Protein AF-0000000067513436 (afdb_homodimer)

Structure (mmCIF, N/CA/C/O backbone):
data_AF-0000000067513436-model_v1
#
loop_
_entity.id
_entity.type
_entity.pdbx_description
1 polymer 'HTH marR-type domain-containing protein'
#
loop_
_atom_site.group_PDB
_atom_site.id
_atom_site.type_symbol
_atom_site.label_atom_id
_atom_site.label_alt_id
_atom_site.label_comp_id
_atom_site.label_asym_id
_atom_site.label_entity_id
_atom_site.label_seq_id
_atom_site.pdbx_PDB_ins_code
_atom_site.Cartn_x
_atom_site.Cartn_y
_atom_site.Cartn_z
_atom_site.occupancy
_atom_site.B_iso_or_equiv
_atom_site.auth_seq_id
_atom_site.auth_comp_id
_atom_site.auth_asym_id
_atom_site.auth_atom_id
_atom_site.pdbx_PDB_model_num
ATOM 1 N N . MET A 1 1 ? -12.992 19.859 19.016 1 85.31 1 MET A N 1
ATOM 2 C CA . MET A 1 1 ? -12.758 19.938 17.578 1 85.31 1 MET A CA 1
ATOM 3 C C . MET A 1 1 ? -14.07 20.141 16.828 1 85.31 1 MET A C 1
ATOM 5 O O . MET A 1 1 ? -15.102 19.594 17.203 1 85.31 1 MET A O 1
ATOM 9 N N . ASP A 1 2 ? -13.992 21.062 15.797 1 90.62 2 ASP A N 1
ATOM 10 C CA . ASP A 1 2 ? -15.125 21.297 14.906 1 90.62 2 ASP A CA 1
ATOM 11 C C . ASP A 1 2 ? -15.664 19.969 14.359 1 90.62 2 ASP A C 1
ATOM 13 O O . ASP A 1 2 ? -14.891 19.094 13.969 1 90.62 2 ASP A O 1
ATOM 17 N N . PRO A 1 3 ? -17.031 19.797 14.508 1 95.12 3 PRO A N 1
ATOM 18 C CA . PRO A 1 3 ? -17.625 18.531 14.078 1 95.12 3 PRO A CA 1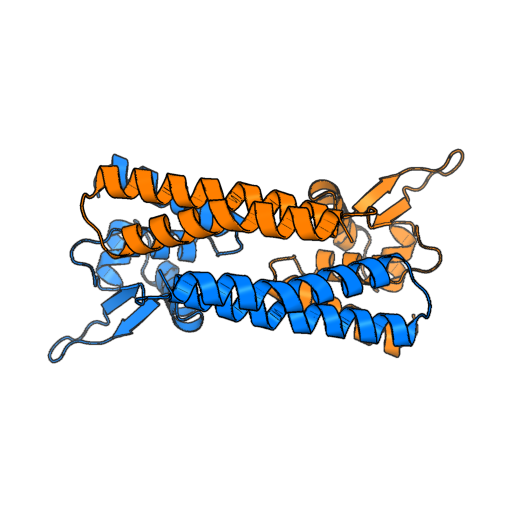
ATOM 19 C C . PRO A 1 3 ? -17.328 18.203 12.617 1 95.12 3 PRO A C 1
ATOM 21 O O . PRO A 1 3 ? -17.188 17.031 12.258 1 95.12 3 PRO A O 1
ATOM 24 N N . HIS A 1 4 ? -17.281 19.172 11.781 1 96.5 4 HIS A N 1
ATOM 25 C CA . HIS A 1 4 ? -16.953 18.938 10.383 1 96.5 4 HIS A CA 1
ATOM 26 C C . HIS A 1 4 ? -15.508 18.469 10.227 1 96.5 4 HIS A C 1
ATOM 28 O O . HIS A 1 4 ? -15.219 17.578 9.414 1 96.5 4 HIS A O 1
ATOM 34 N N . LEU A 1 5 ? -14.672 19.016 11.023 1 96.25 5 LEU A N 1
ATOM 35 C CA . LEU A 1 5 ? -13.266 18.625 11.008 1 96.25 5 LEU A CA 1
ATOM 36 C C . LEU A 1 5 ? -13.094 17.219 11.586 1 96.25 5 LEU A C 1
ATOM 38 O O . LEU A 1 5 ? -12.305 16.422 11.07 1 96.25 5 LEU A O 1
ATOM 42 N N . ALA A 1 6 ? -13.844 16.984 12.609 1 97.19 6 ALA A N 1
ATOM 43 C CA . ALA A 1 6 ? -13.805 15.664 13.211 1 97.19 6 ALA A CA 1
ATOM 44 C C . ALA A 1 6 ? -14.242 14.594 12.219 1 97.19 6 ALA A C 1
ATOM 46 O O . ALA A 1 6 ? -13.641 13.516 12.148 1 97.19 6 ALA A O 1
ATOM 47 N N . ARG A 1 7 ? -15.258 14.891 11.461 1 97.56 7 ARG A N 1
ATOM 48 C CA . ARG A 1 7 ? -15.727 13.969 10.43 1 97.56 7 ARG A CA 1
ATOM 49 C C . ARG A 1 7 ? -14.656 13.758 9.359 1 97.56 7 ARG A C 1
ATOM 51 O O . ARG A 1 7 ? -14.453 12.641 8.891 1 97.56 7 ARG A O 1
ATOM 58 N N . TRP A 1 8 ? -14.016 14.844 9 1 98.12 8 TRP A N 1
ATOM 59 C CA . TRP A 1 8 ? -12.953 14.75 8.008 1 98.12 8 TRP A CA 1
ATOM 60 C C . TRP A 1 8 ? -11.812 13.867 8.516 1 98.12 8 TRP A C 1
ATOM 62 O O . TRP A 1 8 ? -11.289 13.031 7.777 1 98.12 8 TRP A O 1
ATOM 72 N N . VAL A 1 9 ? -11.461 14.016 9.758 1 98.31 9 VAL A N 1
ATOM 73 C CA . VAL A 1 9 ? -10.391 13.242 10.367 1 98.31 9 VAL A CA 1
ATOM 74 C C . VAL A 1 9 ? -10.727 11.75 10.297 1 98.31 9 VAL A C 1
ATOM 76 O O . VAL A 1 9 ? -9.883 10.93 9.938 1 98.31 9 VAL A O 1
ATOM 79 N N . GLU A 1 10 ? -11.961 11.43 10.586 1 98.06 10 GLU A N 1
ATOM 80 C CA . GLU A 1 10 ? -12.391 10.031 10.547 1 98.06 10 GLU A CA 1
ATOM 81 C C . GLU A 1 10 ? -12.383 9.492 9.125 1 98.06 10 GLU A C 1
ATOM 83 O O . GLU A 1 10 ? -12.008 8.344 8.891 1 98.06 10 GLU A O 1
ATOM 88 N N . GLU A 1 11 ? -12.781 10.297 8.188 1 97.31 11 GLU A N 1
ATOM 89 C CA . GLU A 1 11 ? -12.758 9.891 6.789 1 97.31 11 GLU A CA 1
ATOM 90 C C . GLU A 1 11 ? -11.328 9.672 6.305 1 97.31 11 GLU A C 1
ATOM 92 O O . GLU A 1 11 ? -11.047 8.688 5.613 1 97.31 11 GLU A O 1
ATOM 97 N N . ALA A 1 12 ? -10.477 10.609 6.676 1 97.81 12 ALA A N 1
ATOM 98 C CA . ALA A 1 12 ? -9.07 10.484 6.316 1 97.81 12 ALA A CA 1
ATOM 99 C C . ALA A 1 12 ? -8.461 9.219 6.918 1 97.81 12 ALA A C 1
ATOM 101 O O . ALA A 1 12 ? -7.754 8.477 6.234 1 97.81 12 ALA A O 1
ATOM 102 N N . ALA A 1 13 ? -8.781 9.008 8.164 1 97.62 13 ALA A N 1
ATOM 103 C CA . ALA A 1 13 ? -8.273 7.82 8.844 1 97.62 13 ALA A CA 1
ATOM 104 C C . ALA A 1 13 ? -8.711 6.547 8.125 1 97.62 13 ALA A C 1
ATOM 106 O O . ALA A 1 13 ? -7.926 5.605 7.992 1 97.62 13 ALA A O 1
ATOM 107 N N . ARG A 1 14 ? -9.938 6.543 7.633 1 95.69 14 ARG A N 1
ATOM 108 C CA . ARG A 1 14 ? -10.445 5.383 6.906 1 95.69 14 ARG A CA 1
ATOM 109 C C . ARG A 1 14 ? -9.688 5.176 5.598 1 95.69 14 ARG A C 1
ATOM 111 O O . ARG A 1 14 ? -9.398 4.043 5.215 1 95.69 14 ARG A O 1
ATOM 118 N N . LEU A 1 15 ? -9.398 6.211 4.973 1 92.88 15 LEU A N 1
ATOM 119 C CA . LEU A 1 15 ? -8.648 6.105 3.725 1 92.88 15 LEU A CA 1
ATOM 120 C C . LEU A 1 15 ? -7.23 5.613 3.977 1 92.88 15 LEU A C 1
ATOM 122 O O . LEU A 1 15 ? -6.715 4.781 3.227 1 92.88 15 LEU A O 1
ATOM 126 N N . PHE A 1 16 ? -6.641 6.129 5.043 1 91.62 16 PHE A N 1
ATOM 127 C CA . PHE A 1 16 ? -5.316 5.652 5.41 1 91.62 16 PHE A CA 1
ATOM 128 C C . PHE A 1 16 ? -5.344 4.164 5.734 1 91.62 16 PHE A C 1
ATOM 130 O O . PHE A 1 16 ? -4.43 3.426 5.367 1 91.62 16 PHE A O 1
ATOM 137 N N . GLU A 1 17 ? -6.422 3.77 6.363 1 90.25 17 GLU A N 1
ATOM 138 C CA . GLU A 1 17 ? -6.582 2.355 6.691 1 90.25 17 GLU A CA 1
ATOM 139 C C . GLU A 1 17 ? -6.668 1.503 5.43 1 90.25 17 GLU A C 1
ATOM 141 O O . GLU A 1 17 ? -6.105 0.408 5.375 1 90.25 17 GLU A O 1
ATOM 146 N N . ALA A 1 18 ? -7.363 2.059 4.441 1 82.75 18 ALA A N 1
ATOM 147 C CA . ALA A 1 18 ? -7.465 1.352 3.17 1 82.75 18 ALA A CA 1
ATOM 148 C C . ALA A 1 18 ? -6.094 1.177 2.527 1 82.75 18 ALA A C 1
ATOM 150 O O . ALA A 1 18 ? -5.867 0.222 1.78 1 82.75 18 ALA A O 1
ATOM 151 N N . GLY A 1 19 ? -5.129 2.014 2.895 1 80 19 GLY A N 1
ATOM 152 C CA . GLY A 1 19 ? -3.766 1.924 2.402 1 80 19 GLY A CA 1
ATOM 153 C C . GLY A 1 19 ? -2.855 1.113 3.309 1 80 19 GLY A C 1
ATOM 154 O O . GLY A 1 19 ? -1.648 1.035 3.074 1 80 19 GLY A O 1
ATOM 155 N N . GLY A 1 20 ? -3.422 0.572 4.457 1 81.38 20 GLY A N 1
ATOM 156 C CA . GLY A 1 20 ? -2.648 -0.317 5.309 1 81.38 20 GLY A CA 1
ATOM 157 C C . GLY A 1 20 ? -2.197 0.337 6.602 1 81.38 20 GLY A C 1
ATOM 158 O O . GLY A 1 20 ? -1.45 -0.261 7.379 1 81.38 20 GLY A O 1
ATOM 159 N N . VAL A 1 21 ? -2.576 1.517 6.828 1 88.56 21 VAL A N 1
ATOM 160 C CA . VAL A 1 21 ? -2.211 2.205 8.062 1 88.56 21 VAL A CA 1
ATOM 161 C C . VAL A 1 21 ? -3.143 1.769 9.195 1 88.56 21 VAL A C 1
ATOM 163 O O . VAL A 1 21 ? -4.363 1.755 9.023 1 88.56 21 VAL A O 1
ATOM 166 N N . PRO A 1 22 ? -2.566 1.461 10.352 1 93.44 22 PRO A N 1
ATOM 167 C CA . PRO A 1 22 ? -3.43 1.113 11.484 1 93.44 22 PRO A CA 1
ATOM 168 C C . PRO A 1 22 ? -4.391 2.238 11.859 1 93.44 22 PRO A C 1
ATOM 170 O O . PRO A 1 22 ? -4.043 3.416 11.742 1 93.44 22 PRO A O 1
ATOM 173 N N . ARG A 1 23 ? -5.441 1.864 12.398 1 95.5 23 ARG A N 1
ATOM 174 C CA . ARG A 1 23 ? -6.547 2.791 12.609 1 95.5 23 ARG A CA 1
ATOM 175 C C . ARG A 1 23 ? -6.105 3.982 13.453 1 95.5 23 ARG A C 1
ATOM 177 O O . ARG A 1 23 ? -6.305 5.137 13.062 1 95.5 23 ARG A O 1
ATOM 184 N N . MET A 1 24 ? -5.602 3.762 14.617 1 98.19 24 MET A N 1
ATOM 185 C CA . MET A 1 24 ? -5.23 4.848 15.516 1 98.19 24 MET A CA 1
ATOM 186 C C . MET A 1 24 ? -4.145 5.719 14.898 1 98.19 24 MET A C 1
ATOM 188 O O . MET A 1 24 ? -4.148 6.941 15.07 1 98.19 24 MET A O 1
ATOM 192 N N . ALA A 1 25 ? -3.236 5.078 14.195 1 97.75 25 ALA A N 1
ATOM 193 C CA . ALA A 1 25 ? -2.197 5.844 13.516 1 97.75 25 ALA A CA 1
ATOM 194 C C . ALA A 1 25 ? -2.795 6.727 12.422 1 97.75 25 ALA A C 1
ATOM 196 O O . ALA A 1 25 ? -2.365 7.867 12.227 1 97.75 25 ALA A O 1
ATOM 197 N N . GLY A 1 26 ? -3.787 6.176 11.719 1 97.62 26 GLY A N 1
ATOM 198 C CA . GLY A 1 26 ? -4.492 6.957 10.719 1 97.62 26 GLY A CA 1
ATOM 199 C C . GLY A 1 26 ? -5.207 8.164 11.297 1 97.62 26 GLY A C 1
ATOM 200 O O . GLY A 1 26 ? -5.145 9.258 10.742 1 97.62 26 GLY A O 1
ATOM 201 N N . ARG A 1 27 ? -5.812 7.969 12.422 1 98.44 27 ARG A N 1
ATOM 202 C CA . ARG A 1 27 ? -6.484 9.07 13.102 1 98.44 27 ARG A CA 1
ATOM 203 C C . ARG A 1 27 ? -5.484 10.133 13.539 1 98.44 27 ARG A C 1
ATOM 205 O O . ARG A 1 27 ? -5.715 11.328 13.344 1 98.44 27 ARG A O 1
ATOM 212 N N . ALA A 1 28 ? -4.418 9.656 14.086 1 98.62 28 ALA A N 1
ATOM 213 C CA . ALA A 1 28 ? -3.387 10.586 14.539 1 98.62 28 ALA A CA 1
ATOM 214 C C . ALA A 1 28 ? -2.814 11.383 13.367 1 98.62 28 ALA A C 1
ATOM 216 O O . ALA A 1 28 ? -2.668 12.602 13.453 1 98.62 28 ALA A O 1
ATOM 217 N N . LEU A 1 29 ? -2.52 10.672 12.312 1 97.62 29 LEU A N 1
ATOM 218 C CA . LEU A 1 29 ? -1.96 11.312 11.125 1 97.62 29 LEU A CA 1
ATOM 219 C C . LEU A 1 29 ? -2.936 12.336 10.547 1 97.62 29 LEU A C 1
ATOM 221 O O . LEU A 1 29 ? -2.543 13.453 10.219 1 97.62 29 LEU A O 1
ATOM 225 N N . ALA A 1 30 ? -4.164 11.938 10.445 1 98.12 30 ALA A N 1
ATOM 226 C CA . ALA A 1 30 ? -5.203 12.836 9.938 1 98.12 30 ALA A CA 1
ATOM 227 C C . ALA A 1 30 ? -5.301 14.102 10.781 1 98.12 30 ALA A C 1
ATOM 229 O O . ALA A 1 30 ? -5.344 15.211 10.242 1 98.12 30 ALA A O 1
ATOM 230 N N . PHE A 1 31 ? -5.273 13.906 12.047 1 98.44 31 PHE A N 1
ATOM 231 C CA . PHE A 1 31 ? -5.359 15.062 12.93 1 98.44 31 PHE A CA 1
ATOM 232 C C . PHE A 1 31 ? -4.141 15.961 12.766 1 98.44 31 PHE A C 1
ATOM 234 O O . PHE A 1 31 ? -4.27 17.188 12.664 1 98.44 31 PHE A O 1
ATOM 241 N N . LEU A 1 32 ? -2.986 15.391 12.703 1 98.06 32 LEU A N 1
ATOM 242 C CA . LEU A 1 32 ? -1.758 16.172 12.594 1 98.06 32 LEU A CA 1
ATOM 243 C C . LEU A 1 32 ? -1.735 16.969 11.289 1 98.06 32 LEU A C 1
ATOM 245 O O . LEU A 1 32 ? -1.163 18.047 11.234 1 98.06 32 LEU A O 1
ATOM 249 N N . LEU A 1 33 ? -2.395 16.469 10.289 1 97.44 33 LEU A N 1
ATOM 250 C CA . LEU A 1 33 ? -2.443 17.156 8.992 1 97.44 33 LEU A CA 1
ATOM 251 C C . LEU A 1 33 ? -3.205 18.469 9.102 1 97.44 33 LEU A C 1
ATOM 253 O O . LEU A 1 33 ? -2.93 19.422 8.359 1 97.44 33 LEU A O 1
ATOM 257 N N . VAL A 1 34 ? -4.078 18.531 10.094 1 97.12 34 VAL A N 1
ATOM 258 C CA . VAL A 1 34 ? -4.941 19.703 10.125 1 97.12 34 VAL A CA 1
ATOM 259 C C . VAL A 1 34 ? -4.758 20.438 11.445 1 97.12 34 VAL A C 1
ATOM 261 O O . VAL A 1 34 ? -5.473 21.406 11.727 1 97.12 34 VAL A O 1
ATOM 264 N N . ALA A 1 35 ? -3.875 19.969 12.227 1 96 35 ALA A N 1
ATOM 265 C CA . ALA A 1 35 ? -3.689 20.547 13.562 1 96 35 ALA A CA 1
ATOM 266 C C . ALA A 1 35 ? -3.275 22 13.484 1 96 35 ALA A C 1
ATOM 268 O O . ALA A 1 35 ? -2.438 22.375 12.656 1 96 35 ALA A O 1
ATOM 269 N N . ASP A 1 36 ? -3.896 22.781 14.266 1 92.81 36 ASP A N 1
ATOM 270 C CA . ASP A 1 36 ? -3.545 24.188 14.469 1 92.81 36 ASP A CA 1
ATOM 271 C C . ASP A 1 36 ? -3.572 24.547 15.953 1 92.81 36 ASP A C 1
ATOM 273 O O . ASP A 1 36 ? -4.641 24.594 16.562 1 92.81 36 ASP A O 1
ATOM 277 N N . PRO A 1 37 ? -2.496 24.812 16.625 1 92.12 37 PRO A N 1
ATOM 278 C CA . PRO A 1 37 ? -1.151 24.938 16.062 1 92.12 37 PRO A CA 1
ATOM 279 C C . PRO A 1 37 ? -0.634 23.641 15.477 1 92.12 37 PRO A C 1
ATOM 281 O O . PRO A 1 37 ? -1.108 22.562 15.844 1 92.12 37 PRO A O 1
ATOM 284 N N . PRO A 1 38 ? 0.417 23.672 14.547 1 94.5 38 PRO A N 1
ATOM 285 C CA . PRO A 1 38 ? 0.78 22.531 13.703 1 94.5 38 PRO A CA 1
ATOM 286 C C . PRO A 1 38 ? 1.649 21.5 14.43 1 94.5 38 PRO A C 1
ATOM 288 O O . PRO A 1 38 ? 1.983 20.453 13.859 1 94.5 38 PRO A O 1
ATOM 291 N N . GLU A 1 39 ? 2.016 21.766 15.641 1 97.06 39 GLU A N 1
ATOM 292 C CA . GLU A 1 39 ? 2.904 20.859 16.375 1 97.06 39 GLU A CA 1
ATOM 293 C C . GLU A 1 39 ? 2.346 20.531 17.75 1 97.06 39 GLU A C 1
ATOM 295 O O . GLU A 1 39 ? 2.926 20.906 18.766 1 97.06 39 GLU A O 1
ATOM 300 N N . PRO A 1 40 ? 1.284 19.781 17.828 1 97.56 40 PRO A N 1
ATOM 301 C CA . PRO A 1 40 ? 0.677 19.453 19.125 1 97.56 40 PRO A CA 1
ATOM 302 C C . PRO A 1 40 ? 1.496 18.438 19.922 1 97.56 40 PRO A C 1
ATOM 304 O O . PRO A 1 40 ? 2.312 17.719 19.344 1 97.56 40 PRO A O 1
ATOM 307 N N . THR A 1 41 ? 1.254 18.531 21.219 1 97.44 41 THR A N 1
ATOM 308 C CA . THR A 1 41 ? 1.796 17.5 22.094 1 97.44 41 THR A CA 1
ATOM 309 C C . THR A 1 41 ? 0.947 16.234 22.016 1 97.44 41 THR A C 1
ATOM 311 O O . THR A 1 41 ? -0.163 16.25 21.484 1 97.44 41 THR A O 1
ATOM 314 N N . ALA A 1 42 ? 1.534 15.109 22.562 1 97.31 42 ALA A N 1
ATOM 315 C CA . ALA A 1 42 ? 0.77 13.867 22.625 1 97.31 42 ALA A CA 1
ATOM 316 C C . ALA A 1 42 ? -0.527 14.062 23.406 1 97.31 42 ALA A C 1
ATOM 318 O O . ALA A 1 42 ? -1.575 13.539 23.031 1 97.31 42 ALA A O 1
ATOM 319 N N . LYS A 1 43 ? -0.469 14.859 24.438 1 96.88 43 LYS A N 1
ATOM 320 C CA . LYS A 1 43 ? -1.646 15.141 25.25 1 96.88 43 LYS A CA 1
ATOM 321 C C . LYS A 1 43 ? -2.719 15.867 24.453 1 96.88 43 LYS A C 1
ATOM 323 O O . LYS A 1 43 ? -3.898 15.516 24.516 1 96.88 43 LYS A O 1
ATOM 328 N N . GLU A 1 44 ? -2.305 16.797 23.719 1 97.12 44 GLU A N 1
ATOM 329 C CA . GLU A 1 44 ? -3.227 17.578 22.906 1 97.12 44 GLU A CA 1
ATOM 330 C C . GLU A 1 44 ? -3.855 16.719 21.812 1 97.12 44 GLU A C 1
ATOM 332 O O . GLU A 1 44 ? -5.047 16.844 21.531 1 97.12 44 GLU A O 1
ATOM 337 N N . VAL A 1 45 ? -3.08 15.852 21.203 1 98.12 45 VAL A N 1
ATOM 338 C CA . VAL A 1 45 ? -3.586 14.938 20.188 1 98.12 45 VAL A CA 1
ATOM 339 C C . VAL A 1 45 ? -4.605 13.984 20.797 1 98.12 45 VAL A C 1
ATOM 341 O O . VAL A 1 45 ? -5.703 13.805 20.266 1 98.12 45 VAL A O 1
ATOM 344 N N . ALA A 1 46 ? -4.262 13.414 21.938 1 98.12 46 ALA A N 1
ATOM 345 C CA . ALA A 1 46 ? -5.137 12.461 22.625 1 98.12 46 ALA A CA 1
ATOM 346 C C . ALA A 1 46 ? -6.469 13.109 22.984 1 98.12 46 ALA A C 1
ATOM 348 O O . ALA A 1 46 ? -7.531 12.516 22.781 1 98.12 46 ALA A O 1
ATOM 349 N N . GLN A 1 47 ? -6.402 14.305 23.453 1 97.19 47 GLN A N 1
ATOM 350 C CA . GLN A 1 47 ? -7.605 15.047 23.828 1 97.19 47 GLN A CA 1
ATOM 351 C C . GLN A 1 47 ? -8.484 15.312 22.625 1 97.19 47 GLN A C 1
ATOM 353 O O . GLN A 1 47 ? -9.703 15.109 22.672 1 97.19 47 GLN A O 1
ATOM 358 N N . ALA A 1 48 ? -7.848 15.727 21.578 1 97.06 48 ALA A N 1
ATOM 359 C CA . ALA A 1 48 ? -8.602 16.047 20.359 1 97.06 48 ALA A CA 1
ATOM 360 C C . ALA A 1 48 ? -9.289 14.805 19.812 1 97.06 48 ALA A C 1
ATOM 362 O O . ALA A 1 48 ? -10.414 14.883 19.312 1 97.06 48 ALA A O 1
ATOM 363 N N . LEU A 1 49 ? -8.617 13.672 19.922 1 97.75 49 LEU A N 1
ATOM 364 C CA . LEU A 1 49 ? -9.125 12.438 19.328 1 97.75 49 LEU A CA 1
ATOM 365 C C . LEU A 1 49 ? -9.992 11.672 20.328 1 97.75 49 LEU A C 1
ATOM 367 O O . LEU A 1 49 ? -10.641 10.695 19.969 1 97.75 49 LEU A O 1
ATOM 371 N N . GLY A 1 50 ? -10 12.055 21.547 1 97.5 50 GLY A N 1
ATOM 372 C CA . GLY A 1 50 ? -10.797 11.406 22.562 1 97.5 50 GLY A CA 1
ATOM 373 C C . GLY A 1 50 ? -10.297 10.023 22.922 1 97.5 50 GLY A C 1
ATOM 374 O O . GLY A 1 50 ? -11.078 9.078 23.047 1 97.5 50 GLY A O 1
ATOM 375 N N . VAL A 1 51 ? -8.984 9.922 23.031 1 98.06 51 VAL A N 1
ATOM 376 C CA . VAL A 1 51 ? -8.383 8.633 23.359 1 98.06 51 VAL A CA 1
ATOM 377 C C . VAL A 1 51 ? -7.375 8.805 24.484 1 98.06 51 VAL A C 1
ATOM 379 O O . VAL A 1 51 ? -7.031 9.938 24.859 1 98.06 51 VAL A O 1
ATOM 382 N N . SER A 1 52 ? -6.93 7.715 25.062 1 97.62 52 SER A N 1
ATOM 383 C CA . SER A 1 52 ? -5.91 7.75 26.094 1 97.62 52 SER A CA 1
ATOM 384 C C . SER A 1 52 ? -4.516 7.898 25.5 1 97.62 52 SER A C 1
ATOM 386 O O . SER A 1 52 ? -4.301 7.602 24.328 1 97.62 52 SER A O 1
ATOM 388 N N . LYS A 1 53 ? -3.59 8.391 26.281 1 95.5 53 LYS A N 1
ATOM 389 C CA . LYS A 1 53 ? -2.188 8.438 25.891 1 95.5 53 LYS A CA 1
ATOM 390 C C . LYS A 1 53 ? -1.66 7.043 25.578 1 95.5 53 LYS A C 1
ATOM 392 O O . LYS A 1 53 ? -0.844 6.871 24.672 1 95.5 53 LYS A O 1
ATOM 397 N N . GLY A 1 54 ? -2.074 6.121 26.344 1 96.69 54 GLY A N 1
ATOM 398 C CA . GLY A 1 54 ? -1.669 4.738 26.141 1 96.69 54 GLY A CA 1
ATOM 399 C C . GLY A 1 54 ? -2.057 4.203 24.781 1 96.69 54 GLY A C 1
ATOM 400 O O . GLY A 1 54 ? -1.294 3.455 24.156 1 96.69 54 GLY A O 1
ATOM 401 N N . ALA A 1 55 ? -3.217 4.551 24.359 1 96.94 55 ALA A N 1
ATOM 402 C CA . ALA A 1 55 ? -3.699 4.129 23.047 1 96.94 55 ALA A CA 1
ATOM 403 C C . ALA A 1 55 ? -2.984 4.887 21.938 1 96.94 55 ALA A C 1
ATOM 405 O O . ALA A 1 55 ? -2.738 4.328 20.859 1 96.94 55 ALA A O 1
ATOM 406 N N . LEU A 1 56 ? -2.627 6.129 22.188 1 98.25 56 LEU A N 1
ATOM 407 C CA . LEU A 1 56 ? -2.092 7.027 21.172 1 98.25 56 LEU A CA 1
ATOM 408 C C . LEU A 1 56 ? -0.594 6.809 20.984 1 98.25 56 LEU A C 1
ATOM 410 O O . LEU A 1 56 ? -0.074 6.953 19.875 1 98.25 56 LEU A O 1
ATOM 414 N N . SER A 1 57 ? 0.103 6.512 22 1 97.94 57 SER A N 1
ATOM 415 C CA . SER A 1 57 ? 1.562 6.516 22 1 97.94 57 SER A CA 1
ATOM 416 C C . SER A 1 57 ? 2.119 5.527 20.984 1 97.94 57 SER A C 1
ATOM 418 O O . SER A 1 57 ? 3.002 5.871 20.203 1 97.94 57 SER A O 1
ATOM 420 N N . PRO A 1 58 ? 1.627 4.27 20.984 1 97.75 58 PRO A N 1
ATOM 421 C CA . PRO A 1 58 ? 2.135 3.354 19.953 1 97.75 58 PRO A CA 1
ATOM 422 C C . PRO A 1 58 ? 1.878 3.854 18.531 1 97.75 58 PRO A C 1
ATOM 424 O O . PRO A 1 58 ? 2.705 3.645 17.641 1 97.75 58 PRO A O 1
ATOM 427 N N . ALA A 1 59 ? 0.749 4.512 18.328 1 97.94 59 ALA A N 1
ATOM 428 C CA . ALA A 1 59 ? 0.4 5.062 17.016 1 97.94 59 ALA A CA 1
ATOM 429 C C . ALA A 1 59 ? 1.381 6.16 16.609 1 97.94 59 ALA A C 1
ATOM 431 O O . ALA A 1 59 ? 1.857 6.18 15.469 1 97.94 59 ALA A O 1
ATOM 432 N N . LEU A 1 60 ? 1.686 7.031 17.484 1 98.31 60 LEU A N 1
ATOM 433 C CA . LEU A 1 60 ? 2.662 8.078 17.203 1 98.31 60 LEU A CA 1
ATOM 434 C C . LEU A 1 60 ? 4.043 7.484 16.953 1 98.31 60 LEU A C 1
ATOM 436 O O . LEU A 1 60 ? 4.746 7.906 16.031 1 98.31 60 LEU A O 1
ATOM 440 N N . GLY A 1 61 ? 4.387 6.566 17.766 1 97.88 61 GLY A N 1
ATOM 441 C CA . GLY A 1 61 ? 5.641 5.867 17.547 1 97.88 61 GLY A CA 1
ATOM 442 C C . GLY A 1 61 ? 5.734 5.215 16.188 1 97.88 61 GLY A C 1
ATOM 443 O O . GLY A 1 61 ? 6.777 5.273 15.531 1 97.88 61 GLY A O 1
ATOM 444 N N . TYR A 1 62 ? 4.688 4.57 15.781 1 95.19 62 TYR A N 1
ATOM 445 C CA . TYR A 1 62 ? 4.586 3.949 14.469 1 95.19 62 TYR A CA 1
ATOM 446 C C . TYR A 1 62 ? 4.812 4.973 13.359 1 95.19 62 TYR A C 1
ATOM 448 O O . TYR A 1 62 ? 5.609 4.742 12.453 1 95.19 62 TYR A O 1
ATOM 456 N N . LEU A 1 63 ? 4.195 6.129 13.438 1 95.94 63 LEU A N 1
ATOM 457 C CA . LEU A 1 63 ? 4.293 7.18 12.422 1 95.94 63 LEU A CA 1
ATOM 458 C C . LEU A 1 63 ? 5.695 7.777 12.398 1 95.94 63 LEU A C 1
ATOM 460 O O . LEU A 1 63 ? 6.195 8.141 11.328 1 95.94 63 LEU A O 1
ATOM 464 N N . VAL A 1 64 ? 6.324 7.867 13.516 1 96.69 64 VAL A N 1
ATOM 465 C CA . VAL A 1 64 ? 7.691 8.367 13.609 1 96.69 64 VAL A CA 1
ATOM 466 C C . VAL A 1 64 ? 8.648 7.379 12.953 1 96.69 64 VAL A C 1
ATOM 468 O O . VAL A 1 64 ? 9.539 7.773 12.195 1 96.69 64 VAL A O 1
ATOM 471 N N . ARG A 1 65 ? 8.445 6.16 13.195 1 92.62 65 ARG A N 1
ATOM 472 C CA . ARG A 1 65 ? 9.281 5.121 12.602 1 92.62 65 ARG A CA 1
ATOM 473 C C . ARG A 1 65 ? 9.164 5.129 11.078 1 92.62 65 ARG A C 1
ATOM 475 O O . ARG A 1 65 ? 10.141 4.863 10.375 1 92.62 65 ARG A O 1
ATOM 482 N N . LEU A 1 66 ? 7.973 5.496 10.586 1 88.5 66 LEU A N 1
ATOM 483 C CA . LEU A 1 66 ? 7.75 5.559 9.141 1 88.5 66 LEU A CA 1
ATOM 484 C C . LEU A 1 66 ? 8.273 6.871 8.57 1 88.5 66 LEU A C 1
ATOM 486 O O . LEU A 1 66 ? 8.211 7.09 7.355 1 88.5 66 LEU A O 1
ATOM 490 N N . HIS A 1 67 ? 8.734 7.738 9.406 1 92.19 67 HIS A N 1
ATOM 491 C CA . HIS A 1 67 ? 9.273 9.047 9.047 1 92.19 67 HIS A CA 1
ATOM 492 C C . HIS A 1 67 ? 8.195 9.938 8.445 1 92.19 67 HIS A C 1
ATOM 494 O O . HIS A 1 67 ? 8.492 10.844 7.668 1 92.19 67 HIS A O 1
ATOM 500 N N . LEU A 1 68 ? 6.93 9.648 8.75 1 94.31 68 LEU A N 1
ATOM 501 C CA . LEU A 1 68 ? 5.824 10.5 8.344 1 94.31 68 LEU A CA 1
ATOM 502 C C . LEU A 1 68 ? 5.645 11.664 9.312 1 94.31 68 LEU A C 1
ATOM 504 O O . LEU A 1 68 ? 5.266 12.766 8.906 1 94.31 68 LEU A O 1
ATOM 508 N N . VAL A 1 69 ? 5.961 11.344 10.547 1 97 69 VAL A N 1
ATOM 509 C CA . VAL A 1 69 ? 5.828 12.312 11.625 1 97 69 VAL A CA 1
ATOM 510 C C . VAL A 1 69 ? 7.176 12.5 12.32 1 97 69 VAL A C 1
ATOM 512 O O . VAL A 1 69 ? 7.945 11.547 12.461 1 97 69 VAL A O 1
ATOM 515 N N . GLU A 1 70 ? 7.441 13.625 12.648 1 97.12 70 GLU A N 1
ATOM 516 C CA . GLU A 1 70 ? 8.625 13.969 13.438 1 97.12 70 GLU A CA 1
ATOM 517 C C . GLU A 1 70 ? 8.258 14.227 14.898 1 97.12 70 GLU A C 1
ATOM 519 O O . GLU A 1 70 ? 7.234 14.859 15.18 1 97.12 70 GLU A O 1
ATOM 524 N N . ARG A 1 71 ? 9.023 13.758 15.75 1 97.75 71 ARG A N 1
ATOM 525 C CA . ARG A 1 71 ? 8.953 14.031 17.188 1 97.75 71 ARG A CA 1
ATOM 526 C C . ARG A 1 71 ? 10.117 14.914 17.641 1 97.75 71 ARG A C 1
ATOM 528 O O . ARG A 1 71 ? 11.266 14.648 17.297 1 97.75 71 ARG A O 1
ATOM 535 N N . PHE A 1 72 ? 9.758 15.945 18.25 1 96.94 72 PHE A N 1
ATOM 536 C CA . PHE A 1 72 ? 10.82 16.828 18.703 1 96.94 72 PHE A CA 1
ATOM 537 C C . PHE A 1 72 ? 10.414 17.547 19.984 1 96.94 72 PHE A C 1
ATOM 539 O O . PHE A 1 72 ? 9.258 17.469 20.406 1 96.94 72 PHE A O 1
ATOM 546 N N . ARG A 1 73 ? 11.422 18.188 20.719 1 95.06 73 ARG A N 1
ATOM 547 C CA . ARG A 1 73 ? 11.211 18.953 21.953 1 95.06 73 ARG A CA 1
ATOM 548 C C . ARG A 1 73 ? 11.789 20.359 21.828 1 95.06 73 ARG A C 1
ATOM 550 O O . ARG A 1 73 ? 12.938 20.531 21.422 1 95.06 73 ARG A O 1
ATOM 557 N N . ARG A 1 74 ? 10.875 21.266 22.031 1 93.75 74 ARG A N 1
ATOM 558 C CA . ARG A 1 74 ? 11.359 22.641 22.047 1 93.75 74 ARG A CA 1
ATOM 559 C C . ARG A 1 74 ? 12.133 22.938 23.312 1 93.75 74 ARG A C 1
ATOM 561 O O . ARG A 1 74 ? 11.805 22.422 24.391 1 93.75 74 ARG A O 1
ATOM 568 N N . PRO A 1 75 ? 13.117 23.797 23.125 1 93.69 75 PRO A N 1
ATOM 569 C CA . PRO A 1 75 ? 13.852 24.156 24.344 1 93.69 75 PRO A CA 1
ATOM 570 C C . PRO A 1 75 ? 12.938 24.656 25.469 1 93.69 75 PRO A C 1
ATOM 572 O O . PRO A 1 75 ? 12.07 25.5 25.219 1 93.69 75 PRO A O 1
ATOM 575 N N . GLY A 1 76 ? 13.18 24.141 26.641 1 93.88 76 GLY A N 1
ATOM 576 C CA . GLY A 1 76 ? 12.445 24.609 27.812 1 93.88 76 GLY A CA 1
ATOM 577 C C . GLY A 1 76 ? 11.141 23.859 28.031 1 93.88 76 GLY A C 1
ATOM 578 O O . GLY A 1 76 ? 10.445 24.094 29.031 1 93.88 76 GLY A O 1
ATOM 579 N N . GLU A 1 77 ? 10.781 23.094 27 1 93 77 GLU A N 1
ATOM 580 C CA . GLU A 1 77 ? 9.539 22.344 27.141 1 93 77 GLU A CA 1
ATOM 581 C C . GLU A 1 77 ? 9.797 20.938 27.672 1 93 77 GLU A C 1
ATOM 583 O O . GLU A 1 77 ? 10.867 20.375 27.453 1 93 77 GLU A O 1
ATOM 588 N N . ARG A 1 78 ? 8.906 20.438 28.375 1 93.69 78 ARG A N 1
ATOM 589 C CA . ARG A 1 78 ? 9.062 19.109 28.938 1 93.69 78 ARG A CA 1
ATOM 590 C C . ARG A 1 78 ? 8.406 18.047 28.062 1 93.69 78 ARG A C 1
ATOM 592 O O . ARG A 1 78 ? 8.781 16.875 28.109 1 93.69 78 ARG A O 1
ATOM 599 N N . ALA A 1 79 ? 7.402 18.562 27.25 1 95.25 79 ALA A N 1
ATOM 600 C CA . ALA A 1 79 ? 6.645 17.609 26.453 1 95.25 79 ALA A CA 1
ATOM 601 C C . ALA A 1 79 ? 7.168 17.547 25.016 1 95.25 79 ALA A C 1
ATOM 603 O O . ALA A 1 79 ? 7.562 18.562 24.453 1 95.25 79 ALA A O 1
ATOM 604 N N . ASP A 1 80 ? 7.113 16.312 24.422 1 96.88 80 ASP A N 1
ATOM 605 C CA . ASP A 1 80 ? 7.402 16.156 23 1 96.88 80 ASP A CA 1
ATOM 606 C C . ASP A 1 80 ? 6.273 16.719 22.141 1 96.88 80 ASP A C 1
ATOM 608 O O . ASP A 1 80 ? 5.105 16.672 22.547 1 96.88 80 ASP A O 1
ATOM 612 N N . ARG A 1 81 ? 6.699 17.234 21.031 1 98.12 81 ARG A N 1
ATOM 613 C CA . ARG A 1 81 ? 5.742 17.703 20.031 1 98.12 81 ARG A CA 1
ATOM 614 C C . ARG A 1 81 ? 5.871 16.906 18.734 1 98.12 81 ARG A C 1
ATOM 616 O O . ARG A 1 81 ? 6.906 16.281 18.484 1 98.12 81 ARG A O 1
ATOM 623 N N . TYR A 1 82 ? 4.793 16.875 17.984 1 98.12 82 TYR A N 1
ATOM 624 C CA . TYR A 1 82 ? 4.707 16.062 16.781 1 98.12 82 TYR A CA 1
ATOM 625 C C . TYR A 1 82 ? 4.223 16.891 15.586 1 98.12 82 TYR A C 1
ATOM 627 O O . TYR A 1 82 ? 3.348 17.75 15.742 1 98.12 82 TYR A O 1
ATOM 635 N N . THR A 1 83 ? 4.809 16.688 14.508 1 97.44 83 THR A N 1
ATOM 636 C CA . THR A 1 83 ? 4.363 17.344 13.281 1 97.44 83 THR A CA 1
ATOM 637 C C . THR A 1 83 ? 4.57 16.422 12.078 1 97.44 83 THR A C 1
ATOM 639 O O . THR A 1 83 ? 5.449 15.562 12.094 1 97.44 83 THR A O 1
ATOM 642 N N . VAL A 1 84 ? 3.713 16.547 11.102 1 96.75 84 VAL A N 1
ATOM 643 C CA . VAL A 1 84 ? 3.936 15.82 9.852 1 96.75 84 VAL A CA 1
ATOM 644 C C . VAL A 1 84 ? 5.227 16.312 9.195 1 96.75 84 VAL A C 1
ATOM 646 O O . VAL A 1 84 ? 5.43 17.516 9.047 1 96.75 84 VAL A O 1
ATOM 649 N N . ARG A 1 85 ? 6.043 15.398 8.875 1 94.69 85 ARG A N 1
ATOM 650 C CA . ARG A 1 85 ? 7.324 15.75 8.266 1 94.69 85 ARG A CA 1
ATOM 651 C C . ARG A 1 85 ? 7.129 16.328 6.875 1 94.69 85 ARG A C 1
ATOM 653 O O . ARG A 1 85 ? 6.457 15.734 6.031 1 94.69 85 ARG A O 1
ATOM 660 N N . PRO A 1 86 ? 7.703 17.516 6.648 1 90.06 86 PRO A N 1
ATOM 661 C CA . PRO A 1 86 ? 7.68 18.031 5.273 1 90.06 86 PRO A CA 1
ATOM 662 C C . PRO A 1 86 ? 8.25 17.031 4.266 1 90.06 86 PRO A C 1
ATOM 664 O O . PRO A 1 86 ? 9.273 16.406 4.531 1 90.06 86 PRO A O 1
ATOM 667 N N . GLY A 1 87 ? 7.492 16.781 3.182 1 88.88 87 GLY A N 1
ATOM 668 C CA . GLY A 1 87 ? 7.957 15.859 2.154 1 88.88 87 GLY A CA 1
ATOM 669 C C . GLY A 1 87 ? 7.699 14.398 2.494 1 88.88 87 GLY A C 1
ATOM 670 O O . GLY A 1 87 ? 8.242 13.5 1.847 1 88.88 87 GLY A O 1
ATOM 671 N N . ALA A 1 88 ? 7.008 14.203 3.557 1 89.5 88 ALA A N 1
ATOM 672 C CA . ALA A 1 88 ? 6.742 12.852 4.031 1 89.5 88 ALA A CA 1
ATOM 673 C C . ALA A 1 88 ? 6.133 11.992 2.928 1 89.5 88 ALA A C 1
ATOM 675 O O . ALA A 1 88 ? 6.52 10.836 2.75 1 89.5 88 ALA A O 1
ATOM 676 N N . TRP A 1 89 ? 5.246 12.547 2.207 1 86.75 89 TRP A N 1
ATOM 677 C CA . TRP A 1 89 ? 4.527 11.789 1.188 1 86.75 89 TRP A CA 1
ATOM 678 C C . TRP A 1 89 ? 5.453 11.422 0.033 1 86.75 89 TRP A C 1
ATOM 680 O O . TRP A 1 89 ? 5.355 10.32 -0.526 1 86.75 89 TRP A O 1
ATOM 690 N N . ARG A 1 90 ? 6.336 12.289 -0.328 1 83.88 90 ARG A N 1
ATOM 691 C CA . ARG A 1 90 ? 7.352 11.984 -1.329 1 83.88 90 ARG A CA 1
ATOM 692 C C . ARG A 1 90 ? 8.258 10.852 -0.866 1 83.88 90 ARG A C 1
ATOM 694 O O . ARG A 1 90 ? 8.625 9.984 -1.66 1 83.88 90 ARG A O 1
ATOM 701 N N . ARG A 1 91 ? 8.578 10.914 0.292 1 83.06 91 ARG A N 1
ATOM 702 C CA . ARG A 1 91 ? 9.43 9.875 0.86 1 83.06 91 ARG A CA 1
ATOM 703 C C . ARG A 1 91 ? 8.742 8.516 0.801 1 83.06 91 ARG A C 1
ATOM 705 O O . ARG A 1 91 ? 9.391 7.5 0.545 1 83.06 91 ARG A O 1
ATOM 712 N N . ILE A 1 92 ? 7.484 8.492 1.055 1 83.38 92 ILE A N 1
ATOM 713 C CA . ILE A 1 92 ? 6.715 7.254 0.972 1 83.38 92 ILE A CA 1
ATOM 714 C C . ILE A 1 92 ? 6.812 6.676 -0.437 1 83.38 92 ILE A C 1
ATOM 716 O O . ILE A 1 92 ? 7.066 5.48 -0.608 1 83.38 92 ILE A O 1
ATOM 720 N N . LEU A 1 93 ? 6.664 7.543 -1.431 1 84.12 93 LEU A N 1
ATOM 721 C CA . LEU A 1 93 ? 6.746 7.109 -2.82 1 84.12 93 LEU A CA 1
ATOM 722 C C . LEU A 1 93 ? 8.133 6.562 -3.141 1 84.12 93 LEU A C 1
ATOM 724 O O . LEU A 1 93 ? 8.266 5.578 -3.869 1 84.12 93 LEU A O 1
ATOM 728 N N . GLU A 1 94 ? 9.117 7.219 -2.588 1 83.5 94 GLU A N 1
ATOM 729 C CA . GLU A 1 94 ? 10.484 6.762 -2.801 1 83.5 94 GLU A CA 1
ATOM 730 C C . GLU A 1 94 ? 10.703 5.379 -2.195 1 83.5 94 GLU A C 1
ATOM 732 O O . GLU A 1 94 ? 11.398 4.543 -2.781 1 83.5 94 GLU A O 1
ATOM 737 N N . GLU A 1 95 ? 10.188 5.227 -1.076 1 81.69 95 GLU A N 1
ATOM 738 C CA . GLU A 1 95 ? 10.297 3.916 -0.44 1 81.69 95 GLU A CA 1
ATOM 739 C C . GLU A 1 95 ? 9.555 2.852 -1.244 1 81.69 95 GLU A C 1
ATOM 741 O O . GLU A 1 95 ? 10.031 1.727 -1.386 1 81.69 95 GLU A O 1
ATOM 746 N N . GLN A 1 96 ? 8.406 3.217 -1.752 1 83.06 96 GLN A N 1
ATOM 747 C CA . GLN A 1 96 ? 7.648 2.305 -2.604 1 83.06 96 GLN A CA 1
ATOM 748 C C . GLN A 1 96 ? 8.445 1.92 -3.844 1 83.06 96 GLN A C 1
ATOM 750 O O . GLN A 1 96 ? 8.391 0.773 -4.293 1 83.06 96 GLN A O 1
ATOM 755 N N . ALA A 1 9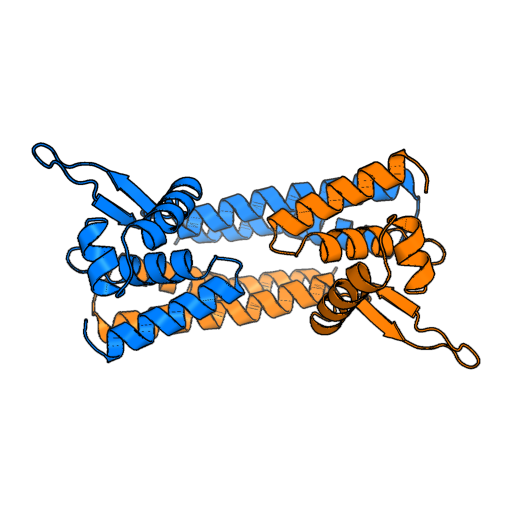7 ? 9.164 2.854 -4.359 1 85.5 97 ALA A N 1
ATOM 756 C CA . ALA A 1 97 ? 10.008 2.607 -5.531 1 85.5 97 ALA A CA 1
ATOM 757 C C . ALA A 1 97 ? 11.039 1.521 -5.242 1 85.5 97 ALA A C 1
ATOM 759 O O . ALA A 1 97 ? 11.32 0.684 -6.105 1 85.5 97 ALA A O 1
ATOM 760 N N . ARG A 1 98 ? 11.523 1.501 -4.016 1 83.94 98 ARG A N 1
ATOM 761 C CA . ARG A 1 98 ? 12.547 0.52 -3.66 1 83.94 98 ARG A CA 1
ATOM 762 C C . ARG A 1 98 ? 11.938 -0.874 -3.527 1 83.94 98 ARG A C 1
ATOM 764 O O . ARG A 1 98 ? 12.602 -1.873 -3.818 1 83.94 98 ARG A O 1
ATOM 771 N N . MET A 1 99 ? 10.773 -0.892 -3.127 1 86.38 99 MET A N 1
ATOM 772 C CA . MET A 1 99 ? 10.086 -2.166 -2.924 1 86.38 99 MET A CA 1
ATOM 773 C C . MET A 1 99 ? 9.812 -2.852 -4.258 1 86.38 99 MET A C 1
ATOM 775 O O . MET A 1 99 ? 9.742 -4.082 -4.324 1 86.38 99 MET A O 1
ATOM 779 N N . LEU A 1 100 ? 9.719 -2.037 -5.328 1 92.56 100 LEU A N 1
ATOM 780 C CA . LEU A 1 100 ? 9.438 -2.604 -6.645 1 92.56 100 LEU A CA 1
ATOM 781 C C . LEU A 1 100 ? 10.531 -3.582 -7.055 1 92.56 100 LEU A C 1
ATOM 783 O O . LEU A 1 100 ? 10.242 -4.656 -7.582 1 92.56 100 LEU A O 1
ATOM 787 N N . GLY A 1 101 ? 11.758 -3.215 -6.785 1 94.12 101 GLY A N 1
ATOM 788 C CA . GLY A 1 101 ? 12.875 -4.094 -7.105 1 94.12 101 GLY A CA 1
ATOM 789 C C . GLY A 1 101 ? 12.867 -5.379 -6.305 1 94.12 101 GLY A C 1
ATOM 790 O O . GLY A 1 101 ? 13.266 -6.434 -6.805 1 94.12 101 GLY A O 1
ATOM 791 N N . ARG A 1 102 ? 12.445 -5.27 -5.086 1 94.12 102 ARG A N 1
ATOM 792 C CA . ARG A 1 102 ? 12.391 -6.453 -4.234 1 94.12 102 ARG A CA 1
ATOM 793 C C . ARG A 1 102 ? 11.398 -7.473 -4.777 1 94.12 102 ARG A C 1
ATOM 795 O O . ARG A 1 102 ? 11.656 -8.68 -4.742 1 94.12 102 ARG A O 1
ATOM 802 N N . PHE A 1 103 ? 10.281 -7.039 -5.293 1 94.12 103 PHE A N 1
ATOM 803 C CA . PHE A 1 103 ? 9.289 -7.93 -5.879 1 94.12 103 PHE A CA 1
ATOM 804 C C . PHE A 1 103 ? 9.82 -8.555 -7.164 1 94.12 103 PHE A C 1
ATOM 806 O O . PHE A 1 103 ? 9.633 -9.758 -7.398 1 94.12 103 PHE A O 1
ATOM 813 N N . ARG A 1 104 ? 10.406 -7.727 -7.973 1 96.62 104 ARG A N 1
ATOM 814 C CA . ARG A 1 104 ? 11 -8.234 -9.203 1 96.62 104 ARG A CA 1
ATOM 815 C C . ARG A 1 104 ? 12.016 -9.336 -8.906 1 96.62 104 ARG A C 1
ATOM 817 O O . ARG A 1 104 ? 11.977 -10.406 -9.516 1 96.62 104 ARG A O 1
ATOM 824 N N . GLU A 1 105 ? 12.898 -9.086 -7.93 1 97.5 105 GLU A N 1
ATOM 825 C CA . GLU A 1 105 ? 13.93 -10.047 -7.551 1 97.5 105 GLU A CA 1
ATOM 826 C C . GLU A 1 105 ? 13.305 -11.32 -6.984 1 97.5 105 GLU A C 1
ATOM 828 O O . GLU A 1 105 ? 13.781 -12.43 -7.254 1 97.5 105 GLU A O 1
ATOM 833 N N . LEU A 1 106 ? 12.328 -11.102 -6.199 1 96.81 106 LEU A N 1
ATOM 834 C CA . LEU A 1 106 ? 11.617 -12.234 -5.629 1 96.81 106 LEU A CA 1
ATOM 835 C C . LEU A 1 106 ? 11.062 -13.141 -6.727 1 96.81 106 LEU A C 1
ATOM 837 O O . LEU A 1 106 ? 11.211 -14.359 -6.668 1 96.81 106 LEU A O 1
ATOM 841 N N . ALA A 1 107 ? 10.398 -12.562 -7.684 1 97.31 107 ALA A N 1
ATOM 842 C CA . ALA A 1 107 ? 9.852 -13.328 -8.805 1 97.31 107 ALA A CA 1
ATOM 843 C C . ALA A 1 107 ? 10.961 -14.055 -9.555 1 97.31 107 ALA A C 1
ATOM 845 O O . ALA A 1 107 ? 10.805 -15.219 -9.938 1 97.31 107 ALA A O 1
ATOM 846 N N . GLU A 1 108 ? 12.102 -13.352 -9.758 1 97.75 108 GLU A N 1
ATOM 847 C CA . GLU A 1 108 ? 13.234 -13.961 -10.453 1 97.75 108 GLU A CA 1
ATOM 848 C C . GLU A 1 108 ? 13.766 -15.18 -9.695 1 97.75 108 GLU A C 1
ATOM 850 O O . GLU A 1 108 ? 14.047 -16.219 -10.297 1 97.75 108 GLU A O 1
ATOM 855 N N . ARG A 1 109 ? 13.867 -15.047 -8.422 1 97.5 109 ARG A N 1
ATOM 856 C CA . ARG A 1 109 ? 14.336 -16.172 -7.609 1 97.5 109 ARG A CA 1
ATOM 857 C C . ARG A 1 109 ? 13.344 -17.328 -7.656 1 97.5 109 ARG A C 1
ATOM 859 O O . ARG A 1 109 ? 13.75 -18.484 -7.703 1 97.5 109 ARG A O 1
ATOM 866 N N . GLY A 1 110 ? 12.047 -17 -7.625 1 97.69 110 GLY A N 1
ATOM 867 C CA . GLY A 1 110 ? 11.047 -18.047 -7.781 1 97.69 110 GLY A CA 1
ATOM 868 C C . GLY A 1 110 ? 11.148 -18.781 -9.102 1 97.69 110 GLY A C 1
ATOM 869 O O . GLY A 1 110 ? 11.086 -20.016 -9.141 1 97.69 110 GLY A O 1
ATOM 870 N N . LEU A 1 111 ? 11.32 -18 -10.164 1 97.88 111 LEU A N 1
ATOM 871 C CA . LEU A 1 111 ? 11.445 -18.594 -11.5 1 97.88 111 LEU A CA 1
ATOM 872 C C . LEU A 1 111 ? 12.672 -19.5 -11.578 1 97.88 111 LEU A C 1
ATOM 874 O O . LEU A 1 111 ? 12.641 -20.516 -12.266 1 97.88 111 LEU A O 1
ATOM 878 N N . ALA A 1 112 ? 13.695 -19.109 -10.898 1 97.06 112 ALA A N 1
ATOM 879 C CA . ALA A 1 112 ? 14.906 -19.922 -10.883 1 97.06 112 ALA A CA 1
ATOM 880 C C . ALA A 1 112 ? 14.648 -21.266 -10.203 1 97.06 112 ALA A C 1
ATOM 882 O O . ALA A 1 112 ? 15.281 -22.266 -10.547 1 97.06 112 ALA A O 1
ATOM 883 N N . LEU A 1 113 ? 13.688 -21.312 -9.289 1 96.62 113 LEU A N 1
ATOM 884 C CA . LEU A 1 113 ? 13.398 -22.516 -8.523 1 96.62 113 LEU A CA 1
ATOM 885 C C . LEU A 1 113 ? 12.43 -23.422 -9.273 1 96.62 113 LEU A C 1
ATOM 887 O O . LEU A 1 113 ? 12.578 -24.641 -9.258 1 96.62 113 LEU A O 1
ATOM 891 N N . VAL A 1 114 ? 11.477 -22.828 -10 1 96.31 114 VAL A N 1
ATOM 892 C CA . VAL A 1 114 ? 10.383 -23.656 -10.492 1 96.31 114 VAL A CA 1
ATOM 893 C C . VAL A 1 114 ? 10.43 -23.719 -12.016 1 96.31 114 VAL A C 1
ATOM 895 O O . VAL A 1 114 ? 9.68 -24.5 -12.633 1 96.31 114 VAL A O 1
ATOM 898 N N . GLY A 1 115 ? 11.281 -22.984 -12.617 1 94.44 115 GLY A N 1
ATOM 899 C CA . GLY A 1 115 ? 11.312 -22.938 -14.07 1 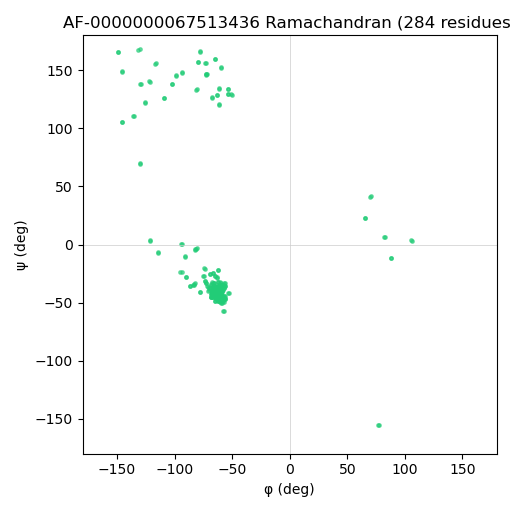94.44 115 GLY A CA 1
ATOM 900 C C . GLY A 1 115 ? 10.203 -22.094 -14.664 1 94.44 115 GLY A C 1
ATOM 901 O O . GLY A 1 115 ? 9.75 -21.125 -14.039 1 94.44 115 GLY A O 1
ATOM 902 N N . GLU A 1 116 ? 9.828 -22.359 -15.859 1 91.44 116 GLU A N 1
ATOM 903 C CA . GLU A 1 116 ? 8.82 -21.547 -16.547 1 91.44 116 GLU A CA 1
ATOM 904 C C . GLU A 1 116 ? 7.488 -21.578 -15.812 1 91.44 116 GLU A C 1
ATOM 906 O O . GLU A 1 116 ? 6.906 -22.641 -15.602 1 91.44 116 GLU A O 1
ATOM 911 N N . ASN A 1 117 ? 7.039 -20.531 -15.43 1 95.38 117 ASN A N 1
ATOM 912 C CA . ASN A 1 117 ? 5.828 -20.297 -14.656 1 95.38 117 ASN A CA 1
ATOM 913 C C . ASN A 1 117 ? 5.164 -18.984 -15.047 1 95.38 117 ASN A C 1
ATOM 915 O O . ASN A 1 117 ? 5.688 -17.906 -14.758 1 95.38 117 ASN A O 1
ATOM 919 N N . PRO A 1 118 ? 4.117 -19.094 -15.742 1 94.06 118 PRO A N 1
ATOM 920 C CA . PRO A 1 118 ? 3.498 -17.891 -16.297 1 94.06 118 PRO A CA 1
ATOM 921 C C . PRO A 1 118 ? 3.072 -16.906 -15.203 1 94.06 118 PRO A C 1
ATOM 923 O 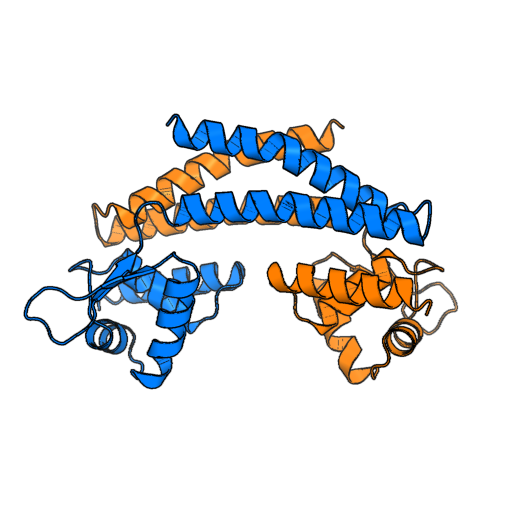O . PRO A 1 118 ? 3.125 -15.688 -15.422 1 94.06 118 PRO A O 1
ATOM 926 N N . ARG A 1 119 ? 2.682 -17.391 -14.07 1 94.94 119 ARG A N 1
ATOM 927 C CA . ARG A 1 119 ? 2.24 -16.516 -12.984 1 94.94 119 ARG A CA 1
ATOM 928 C C . ARG A 1 119 ? 3.396 -15.672 -12.453 1 94.94 119 ARG A C 1
ATOM 930 O O . ARG A 1 119 ? 3.26 -14.461 -12.273 1 94.94 119 ARG A O 1
ATOM 937 N N . LEU A 1 120 ? 4.539 -16.312 -12.242 1 95.5 120 LEU A N 1
ATOM 938 C CA . LEU A 1 120 ? 5.707 -15.586 -11.742 1 95.5 120 LEU A CA 1
ATOM 939 C C . LEU A 1 120 ? 6.285 -14.68 -12.82 1 95.5 120 LEU A C 1
ATOM 941 O O . LEU A 1 120 ? 6.801 -13.602 -12.516 1 95.5 120 LEU A O 1
ATOM 945 N N . ARG A 1 121 ? 6.215 -15.164 -14.023 1 95.44 121 ARG A N 1
ATOM 946 C CA . ARG A 1 121 ? 6.691 -14.328 -15.117 1 95.44 121 ARG A CA 1
ATOM 947 C C . ARG A 1 121 ? 5.898 -13.023 -15.203 1 95.44 121 ARG A C 1
ATOM 949 O O . ARG A 1 121 ? 6.465 -11.961 -15.461 1 95.44 121 ARG A O 1
ATOM 956 N N . GLU A 1 122 ? 4.625 -13.133 -15.008 1 94 122 GLU A N 1
ATOM 957 C CA . GLU A 1 122 ? 3.779 -11.945 -15 1 94 122 GLU A CA 1
ATOM 958 C C . GLU A 1 122 ? 4.199 -10.977 -13.906 1 94 122 GLU A C 1
ATOM 960 O O . GLU A 1 122 ? 4.285 -9.766 -14.133 1 94 122 GLU A O 1
ATOM 965 N N . VAL A 1 123 ? 4.512 -11.523 -12.734 1 93.62 123 VAL A N 1
ATOM 966 C CA . VAL A 1 123 ? 4.949 -10.695 -11.617 1 93.62 123 VAL A CA 1
ATOM 967 C C . VAL A 1 123 ? 6.281 -10.031 -11.953 1 93.62 123 VAL A C 1
ATOM 969 O O .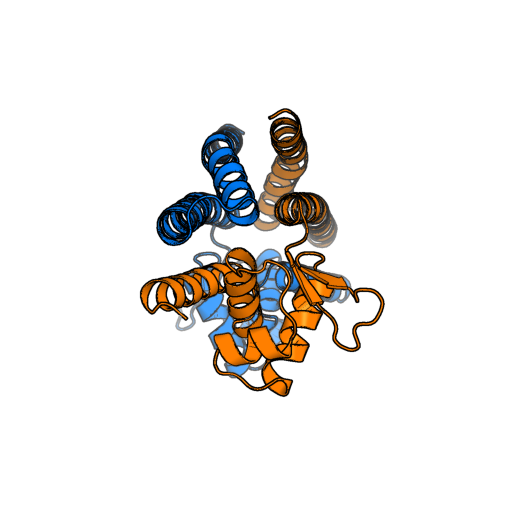 VAL A 1 123 ? 6.426 -8.812 -11.82 1 93.62 123 VAL A O 1
ATOM 972 N N . ARG A 1 124 ? 7.207 -10.859 -12.438 1 95.69 124 ARG A N 1
ATOM 973 C CA . ARG A 1 124 ? 8.531 -10.352 -12.773 1 95.69 124 ARG A CA 1
ATOM 974 C C . ARG A 1 124 ? 8.445 -9.234 -13.805 1 95.69 124 ARG A C 1
ATOM 976 O O . ARG A 1 124 ? 9.039 -8.172 -13.633 1 95.69 124 ARG A O 1
ATOM 983 N N . ASP A 1 125 ? 7.699 -9.461 -14.844 1 94.19 125 ASP A N 1
ATOM 984 C CA . ASP A 1 125 ? 7.633 -8.516 -15.953 1 94.19 125 ASP A CA 1
ATOM 985 C C . ASP A 1 125 ? 6.953 -7.215 -15.531 1 94.19 125 ASP A C 1
ATOM 987 O O . ASP A 1 125 ? 7.371 -6.129 -15.938 1 94.19 125 ASP A O 1
ATOM 991 N N . LEU A 1 126 ? 5.945 -7.363 -14.797 1 92.88 126 LEU A N 1
ATOM 992 C CA . LEU A 1 126 ? 5.246 -6.18 -14.312 1 92.88 126 LEU A CA 1
ATOM 993 C C . LEU A 1 126 ? 6.156 -5.332 -13.43 1 92.88 126 LEU A C 1
ATOM 995 O O . LEU A 1 126 ? 6.285 -4.125 -13.641 1 92.88 126 LEU A O 1
ATOM 999 N N . TYR A 1 127 ? 6.82 -5.926 -12.492 1 93.19 127 TYR A N 1
ATOM 1000 C CA . TYR A 1 127 ? 7.625 -5.164 -11.547 1 93.19 127 TYR A CA 1
ATOM 1001 C C . TYR A 1 127 ? 8.914 -4.672 -12.195 1 93.19 127 TYR A C 1
ATOM 1003 O O . TYR A 1 127 ? 9.445 -3.627 -11.812 1 93.19 127 TYR A O 1
ATOM 1011 N N . ALA A 1 128 ? 9.383 -5.402 -13.211 1 94.69 128 ALA A N 1
ATOM 1012 C CA . ALA A 1 128 ? 10.484 -4.871 -14.016 1 94.69 128 ALA A CA 1
ATOM 1013 C C . ALA A 1 128 ? 10.07 -3.592 -14.734 1 94.69 128 ALA A C 1
ATOM 1015 O O . ALA A 1 128 ? 10.836 -2.625 -14.781 1 94.69 128 ALA A O 1
ATOM 1016 N N . PHE A 1 129 ? 8.93 -3.699 -15.273 1 94.25 129 PHE A N 1
ATOM 1017 C CA . PHE A 1 129 ? 8.383 -2.525 -15.945 1 94.25 129 PHE A CA 1
ATOM 1018 C C . PHE A 1 129 ? 8.258 -1.357 -14.969 1 94.25 129 PHE A C 1
ATOM 1020 O O . PHE A 1 129 ? 8.703 -0.246 -15.266 1 94.25 129 PHE A O 1
ATOM 1027 N N . LEU A 1 130 ? 7.664 -1.551 -13.812 1 92.88 130 LEU A N 1
ATOM 1028 C CA . LEU A 1 130 ? 7.469 -0.499 -12.82 1 92.88 130 LEU A CA 1
ATOM 1029 C C . LEU A 1 130 ? 8.805 0.044 -12.336 1 92.88 130 LEU A C 1
ATOM 1031 O O . LEU A 1 130 ? 8.961 1.254 -12.156 1 92.88 130 LEU A O 1
ATOM 1035 N N . GLU A 1 131 ? 9.703 -0.867 -12.086 1 92.38 131 GLU A N 1
ATOM 1036 C CA . GLU A 1 131 ? 11.023 -0.473 -11.617 1 92.38 131 GLU A CA 1
ATOM 1037 C C . GLU A 1 131 ? 11.703 0.481 -12.594 1 92.38 131 GLU A C 1
ATOM 1039 O O . GLU A 1 131 ? 12.445 1.373 -12.188 1 92.38 131 GLU A O 1
ATOM 1044 N N . ARG A 1 132 ? 11.461 0.276 -13.82 1 92.44 132 ARG A N 1
ATOM 1045 C CA . ARG A 1 132 ? 12.039 1.119 -14.859 1 92.44 132 ARG A CA 1
ATOM 1046 C C . ARG A 1 132 ? 11.297 2.447 -14.961 1 92.44 132 ARG A C 1
ATOM 1048 O O . ARG A 1 132 ? 11.922 3.5 -15.117 1 92.44 132 ARG A O 1
ATOM 1055 N N . GLU A 1 133 ? 10.008 2.408 -14.867 1 91.62 133 GLU A N 1
ATOM 1056 C CA . GLU A 1 133 ? 9.18 3.564 -15.195 1 91.62 133 GLU A CA 1
ATOM 1057 C C . GLU A 1 133 ? 8.945 4.438 -13.969 1 91.62 133 GLU A C 1
ATOM 1059 O O . GLU A 1 133 ? 8.758 5.652 -14.086 1 91.62 133 GLU A O 1
ATOM 1064 N N . PHE A 1 134 ? 8.961 3.918 -12.828 1 89 134 PHE A N 1
ATOM 1065 C CA . PHE A 1 134 ? 8.562 4.629 -11.625 1 89 134 PHE A CA 1
ATOM 1066 C C . PHE A 1 134 ? 9.555 5.738 -11.297 1 89 134 PHE A C 1
ATOM 1068 O O . PHE A 1 134 ? 9.156 6.855 -10.953 1 89 134 PHE A O 1
ATOM 1075 N N . PRO A 1 135 ? 10.891 5.434 -11.375 1 86.5 135 PRO A N 1
ATOM 1076 C CA . PRO A 1 135 ? 11.852 6.516 -11.133 1 86.5 135 PRO A CA 1
ATOM 1077 C C . PRO A 1 135 ? 11.641 7.707 -12.07 1 86.5 135 PRO A C 1
ATOM 1079 O O . PRO A 1 135 ? 11.891 8.852 -11.68 1 86.5 135 PRO A O 1
ATOM 1082 N N . LEU A 1 136 ? 11.211 7.398 -13.258 1 88.44 136 LEU A N 1
ATOM 1083 C CA . LEU A 1 136 ? 10.922 8.469 -14.203 1 88.44 136 LEU A CA 1
ATOM 1084 C C . LEU A 1 136 ? 9.734 9.297 -13.742 1 88.44 136 LEU A C 1
ATOM 1086 O O . LEU A 1 136 ? 9.727 10.523 -13.891 1 88.44 136 LEU A O 1
ATOM 1090 N N . LEU A 1 137 ? 8.773 8.672 -13.148 1 87.19 137 LEU A N 1
ATOM 1091 C CA . LEU A 1 137 ? 7.613 9.359 -12.594 1 87.19 137 LEU A CA 1
ATOM 1092 C C . LEU A 1 137 ? 8.016 10.227 -11.406 1 87.19 137 LEU A C 1
ATOM 1094 O O . LEU A 1 137 ? 7.609 11.383 -11.305 1 87.19 137 LEU A O 1
ATOM 1098 N N . LEU A 1 138 ? 8.867 9.703 -10.539 1 85.19 138 LEU A N 1
ATOM 1099 C CA . LEU A 1 138 ? 9.328 10.438 -9.367 1 85.19 138 LEU A CA 1
ATOM 1100 C C . LEU A 1 138 ? 10.156 11.648 -9.773 1 85.19 138 LEU A C 1
ATOM 1102 O O . LEU A 1 138 ? 10.086 12.695 -9.125 1 85.19 138 LEU A O 1
ATOM 1106 N N . ALA A 1 139 ? 10.93 11.5 -10.812 1 86.56 139 ALA A N 1
ATOM 1107 C CA . ALA A 1 139 ? 11.734 12.609 -11.312 1 86.56 139 ALA A CA 1
ATOM 1108 C C . ALA A 1 139 ? 10.859 13.766 -11.773 1 86.56 139 ALA A C 1
ATOM 1110 O O . ALA A 1 139 ? 11.211 14.93 -11.586 1 86.56 139 ALA A O 1
ATOM 1111 N N . LYS A 1 140 ? 9.711 13.398 -12.328 1 86.06 140 LYS A N 1
ATOM 1112 C CA . LYS A 1 140 ? 8.766 14.422 -12.758 1 86.06 140 LYS A CA 1
ATOM 1113 C C . LYS A 1 140 ? 8.188 15.172 -11.562 1 86.06 140 LYS A C 1
ATOM 1115 O O . LYS A 1 140 ? 7.844 16.359 -11.672 1 86.06 140 LYS A O 1
ATOM 1120 N N . LEU A 1 141 ? 8.039 14.492 -10.461 1 79.44 141 LEU A N 1
ATOM 1121 C CA . LEU A 1 141 ? 7.496 15.086 -9.242 1 79.44 141 LEU A CA 1
ATOM 1122 C C . LEU A 1 141 ? 8.453 16.125 -8.68 1 79.44 141 LEU A C 1
ATOM 1124 O O . LEU A 1 141 ? 8.016 17.156 -8.164 1 79.44 141 LEU A O 1
ATOM 1128 N N . GLU A 1 142 ? 9.75 15.938 -8.641 1 71.69 142 GLU A N 1
ATOM 1129 C CA . GLU A 1 142 ? 10.758 16.859 -8.125 1 71.69 142 GLU A CA 1
ATOM 1130 C C . GLU A 1 142 ? 10.836 18.125 -8.969 1 71.69 142 GLU A C 1
ATOM 1132 O O . GLU A 1 142 ? 11.188 19.203 -8.469 1 71.69 142 GLU A O 1
ATOM 1137 N N . GLU A 1 143 ? 10.609 18 -10.25 1 63.97 143 GLU A N 1
ATOM 1138 C CA . GLU A 1 143 ? 10.727 19.141 -11.164 1 63.97 143 GLU A CA 1
ATOM 1139 C C . GLU A 1 143 ? 9.555 20.094 -11 1 63.97 143 GLU A C 1
ATOM 1141 O O . GLU A 1 143 ? 9.656 21.281 -11.359 1 63.97 143 GLU A O 1
ATOM 1146 N N . GLY A 1 144 ? 8.398 19.719 -10.453 1 51.91 144 GLY A N 1
ATOM 1147 C CA . GLY A 1 144 ? 7.301 20.672 -10.289 1 51.91 144 GLY A CA 1
ATOM 1148 C C . GLY A 1 144 ? 7.215 21.25 -8.891 1 51.91 144 GLY A C 1
ATOM 1149 O O . GLY A 1 144 ? 7.875 20.766 -7.969 1 51.91 144 GLY A O 1
ATOM 1150 N N . MET B 1 1 ? 6.852 -30.188 0.378 1 85.31 1 MET B N 1
ATOM 1151 C CA . MET B 1 1 ? 7.367 -29.125 -0.47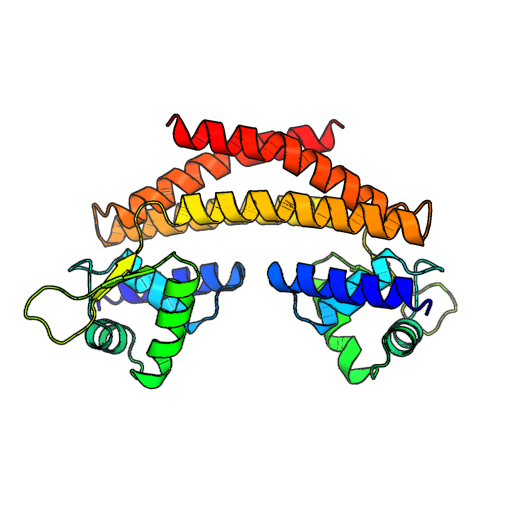5 1 85.31 1 MET B CA 1
ATOM 1152 C C . MET B 1 1 ? 8.883 -29.016 -0.354 1 85.31 1 MET B C 1
ATOM 1154 O O . MET B 1 1 ? 9.438 -29.203 0.73 1 85.31 1 MET B O 1
ATOM 1158 N N . ASP B 1 2 ? 9.531 -28.812 -1.56 1 90.69 2 ASP B N 1
ATOM 1159 C CA . ASP B 1 2 ? 10.969 -28.578 -1.604 1 90.69 2 ASP B CA 1
ATOM 1160 C C . ASP B 1 2 ? 11.367 -27.469 -0.63 1 90.69 2 ASP B C 1
ATOM 1162 O O . ASP B 1 2 ? 10.695 -26.438 -0.533 1 90.69 2 ASP B O 1
ATOM 1166 N N . PRO B 1 3 ? 12.414 -27.797 0.231 1 95.12 3 PRO B N 1
ATOM 1167 C CA . PRO B 1 3 ? 12.805 -26.828 1.252 1 95.12 3 PRO B CA 1
ATOM 1168 C C . PRO B 1 3 ? 13.172 -25.469 0.661 1 95.12 3 PRO B C 1
ATOM 1170 O O . PRO B 1 3 ? 12.945 -24.438 1.293 1 95.12 3 PRO B O 1
ATOM 1173 N N . HIS B 1 4 ? 13.773 -25.453 -0.471 1 96.5 4 HIS B N 1
ATOM 1174 C CA . HIS B 1 4 ? 14.109 -24.188 -1.118 1 96.5 4 HIS B CA 1
ATOM 1175 C C . HIS B 1 4 ? 12.852 -23.422 -1.529 1 96.5 4 HIS B C 1
ATOM 1177 O O . HIS B 1 4 ? 12.797 -22.203 -1.403 1 96.5 4 HIS B O 1
ATOM 1183 N N . LEU B 1 5 ? 11.898 -24.172 -1.969 1 96.25 5 LEU B N 1
ATOM 1184 C CA . LEU B 1 5 ? 10.625 -23.562 -2.354 1 96.25 5 LEU B CA 1
ATOM 1185 C C . LEU B 1 5 ? 9.867 -23.062 -1.129 1 96.25 5 LEU B C 1
ATOM 1187 O O . LEU B 1 5 ? 9.258 -22 -1.159 1 96.25 5 LEU B O 1
ATOM 1191 N N . ALA B 1 6 ? 9.953 -23.859 -0.121 1 97.19 6 ALA B N 1
ATOM 1192 C CA . ALA B 1 6 ? 9.312 -23.453 1.128 1 97.19 6 ALA B CA 1
ATOM 1193 C C . ALA B 1 6 ? 9.898 -22.156 1.66 1 97.19 6 ALA B C 1
ATOM 1195 O O . ALA B 1 6 ? 9.164 -21.281 2.137 1 97.19 6 ALA B O 1
ATOM 1196 N N . ARG B 1 7 ? 11.188 -22.031 1.568 1 97.56 7 ARG B N 1
ATOM 1197 C CA . ARG B 1 7 ? 11.852 -20.797 1.986 1 97.56 7 ARG B CA 1
ATOM 1198 C C . ARG B 1 7 ? 11.422 -19.609 1.124 1 97.56 7 ARG B C 1
ATOM 1200 O O . ARG B 1 7 ? 11.195 -18.516 1.635 1 97.56 7 ARG B O 1
ATOM 1207 N N . TRP B 1 8 ? 11.312 -19.875 -0.157 1 98.12 8 TRP B N 1
ATOM 1208 C CA . TRP B 1 8 ? 10.859 -18.828 -1.066 1 98.12 8 TRP B CA 1
ATOM 1209 C C . TRP B 1 8 ? 9.445 -18.375 -0.718 1 98.12 8 TRP B C 1
ATOM 1211 O O . TRP B 1 8 ? 9.156 -17.188 -0.702 1 98.12 8 TRP B O 1
ATOM 1221 N N . VAL B 1 9 ? 8.594 -19.297 -0.405 1 98.31 9 VAL B N 1
ATOM 1222 C CA . VAL B 1 9 ? 7.207 -19 -0.059 1 98.31 9 VAL B CA 1
ATOM 1223 C C . VAL B 1 9 ? 7.168 -18.109 1.174 1 98.31 9 VAL B C 1
ATOM 1225 O O . VAL B 1 9 ? 6.43 -17.109 1.204 1 98.31 9 VAL B O 1
ATOM 1228 N N . GLU B 1 10 ? 7.988 -18.406 2.141 1 98.06 10 GLU B N 1
ATOM 1229 C CA . GLU B 1 10 ? 8.031 -17.609 3.361 1 98.06 10 GLU B CA 1
ATOM 1230 C C . GLU B 1 10 ? 8.578 -16.219 3.088 1 98.06 10 GLU B C 1
ATOM 1232 O O . GLU B 1 10 ? 8.094 -15.227 3.646 1 98.06 10 GLU B O 1
ATOM 1237 N N . GLU B 1 11 ? 9.547 -16.125 2.246 1 97.38 11 GLU B N 1
ATOM 1238 C CA . GLU B 1 11 ? 10.102 -14.82 1.873 1 97.38 11 GLU B CA 1
ATOM 1239 C C . GLU B 1 11 ? 9.078 -13.984 1.119 1 97.38 11 GLU B C 1
ATOM 1241 O O . GLU B 1 11 ? 8.93 -12.789 1.385 1 97.38 11 GLU B O 1
ATOM 1246 N N . ALA B 1 12 ? 8.406 -14.641 0.203 1 97.81 12 ALA B N 1
ATOM 1247 C CA . ALA B 1 12 ? 7.359 -13.961 -0.551 1 97.81 12 ALA B CA 1
ATOM 1248 C C . ALA B 1 12 ? 6.25 -13.469 0.374 1 97.81 12 ALA B C 1
ATOM 1250 O O . ALA B 1 12 ? 5.801 -12.32 0.263 1 97.81 12 ALA B O 1
ATOM 1251 N N . ALA B 1 13 ? 5.883 -14.328 1.272 1 97.69 13 ALA B N 1
ATOM 1252 C CA . ALA B 1 13 ? 4.84 -13.969 2.23 1 97.69 13 ALA B CA 1
ATOM 1253 C C . ALA B 1 13 ? 5.246 -12.734 3.041 1 97.69 13 ALA B C 1
ATOM 1255 O O . ALA B 1 13 ? 4.418 -11.859 3.299 1 97.69 13 ALA B O 1
ATOM 1256 N N . ARG B 1 14 ? 6.512 -12.664 3.4 1 95.81 14 ARG B N 1
ATOM 1257 C CA . ARG B 1 14 ? 7.012 -11.516 4.16 1 95.81 14 ARG B CA 1
ATOM 1258 C C . ARG B 1 14 ? 6.945 -10.242 3.328 1 95.81 14 ARG B C 1
ATOM 1260 O O . ARG B 1 14 ? 6.617 -9.172 3.848 1 95.81 14 ARG B O 1
ATOM 1267 N N . LEU B 1 15 ? 7.258 -10.359 2.123 1 92.94 15 LEU B N 1
ATOM 1268 C CA . LEU B 1 15 ? 7.203 -9.188 1.252 1 92.94 15 LEU B CA 1
ATOM 1269 C C . LEU B 1 15 ? 5.766 -8.719 1.055 1 92.94 15 LEU B C 1
ATOM 1271 O O . LEU B 1 15 ? 5.492 -7.52 1.071 1 92.94 15 LEU B O 1
ATOM 1275 N N . PHE B 1 16 ? 4.875 -9.703 0.911 1 91.75 16 PHE B N 1
ATOM 1276 C CA . PHE B 1 16 ? 3.465 -9.359 0.799 1 91.75 16 PHE B CA 1
ATOM 1277 C C . PHE B 1 16 ? 2.973 -8.672 2.068 1 91.75 16 PHE B C 1
ATOM 1279 O O . PHE B 1 16 ? 2.197 -7.719 2.002 1 91.75 16 PHE B O 1
ATOM 1286 N N . GLU B 1 17 ? 3.49 -9.133 3.16 1 90.44 17 GLU B N 1
ATOM 1287 C CA . GLU B 1 17 ? 3.125 -8.531 4.438 1 90.44 17 GLU B CA 1
ATOM 1288 C C . GLU B 1 17 ? 3.594 -7.082 4.52 1 90.44 17 GLU B C 1
ATOM 1290 O O . GLU B 1 17 ? 2.879 -6.223 5.035 1 90.44 17 GLU B O 1
ATOM 1295 N N . ALA B 1 18 ? 4.789 -6.867 3.98 1 82.94 18 ALA B N 1
ATOM 1296 C CA . ALA B 1 18 ? 5.312 -5.504 3.955 1 82.94 18 ALA B CA 1
ATOM 1297 C C . ALA B 1 18 ? 4.422 -4.59 3.123 1 82.94 18 ALA B C 1
ATOM 1299 O O . ALA B 1 18 ? 4.355 -3.383 3.373 1 82.94 18 ALA B O 1
ATOM 1300 N N . GLY B 1 19 ? 3.629 -5.156 2.217 1 80.25 19 GLY B N 1
ATOM 1301 C CA . GLY B 1 19 ? 2.691 -4.406 1.397 1 80.25 19 GLY B CA 1
ATOM 1302 C C . GLY B 1 19 ? 1.294 -4.355 1.985 1 80.25 19 GLY B C 1
ATOM 1303 O O . GLY B 1 19 ? 0.368 -3.84 1.354 1 80.25 19 GLY B O 1
ATOM 1304 N N . GLY B 1 20 ? 1.084 -5 3.201 1 81.44 20 GLY B N 1
ATOM 1305 C CA . GLY B 1 20 ? -0.191 -4.895 3.891 1 81.44 20 GLY B CA 1
ATOM 1306 C C . GLY B 1 20 ? -1.03 -6.152 3.793 1 81.44 20 GLY B C 1
ATOM 1307 O O . GLY B 1 20 ? -2.176 -6.18 4.246 1 81.44 20 GLY B O 1
ATOM 1308 N N . VAL B 1 21 ? -0.528 -7.152 3.213 1 88.69 21 VAL B N 1
ATOM 1309 C CA . VAL B 1 21 ? -1.26 -8.414 3.105 1 88.69 21 VAL B CA 1
ATOM 1310 C C . VAL B 1 21 ? -1.125 -9.203 4.406 1 88.69 21 VAL B C 1
ATOM 1312 O O . VAL B 1 21 ? -0.019 -9.367 4.926 1 88.69 21 VAL B O 1
ATOM 1315 N N . PRO B 1 22 ? -2.252 -9.719 4.898 1 93.56 22 PRO B N 1
ATOM 1316 C CA . PRO B 1 22 ? -2.152 -10.547 6.102 1 93.56 22 PRO B CA 1
ATOM 1317 C C . PRO B 1 22 ? -1.252 -11.766 5.906 1 93.56 22 PRO B C 1
ATOM 1319 O O . PRO B 1 22 ? -1.209 -12.336 4.812 1 93.56 22 PRO B O 1
ATOM 1322 N N . ARG B 1 23 ? -0.699 -12.188 6.934 1 95.56 23 ARG B N 1
ATOM 1323 C CA . ARG B 1 23 ? 0.355 -13.195 6.883 1 95.56 23 ARG B CA 1
ATOM 1324 C C . ARG B 1 23 ? -0.133 -14.461 6.188 1 95.56 23 ARG B C 1
ATOM 1326 O O . ARG B 1 23 ? 0.5 -14.945 5.242 1 95.56 23 ARG B O 1
ATOM 1333 N N . MET B 1 24 ? -1.17 -15.062 6.66 1 98.19 24 MET B N 1
ATOM 1334 C CA . MET B 1 24 ? -1.65 -16.328 6.102 1 98.19 24 MET B CA 1
ATOM 1335 C C . MET B 1 24 ? -2.059 -16.156 4.645 1 98.19 24 MET B C 1
ATOM 1337 O O . MET B 1 24 ? -1.838 -17.047 3.824 1 98.19 24 MET B O 1
ATOM 1341 N N . ALA B 1 25 ? -2.646 -15.016 4.355 1 97.75 25 ALA B N 1
ATOM 1342 C CA . ALA B 1 25 ? -3.008 -14.742 2.967 1 97.75 25 ALA B CA 1
ATOM 1343 C C . ALA B 1 25 ? -1.765 -14.625 2.088 1 97.75 25 ALA B C 1
ATOM 1345 O O . ALA B 1 25 ? -1.757 -15.102 0.949 1 97.75 25 ALA B O 1
ATOM 1346 N N . GLY B 1 26 ? -0.725 -14 2.635 1 97.69 26 GLY B N 1
ATOM 1347 C CA . GLY B 1 26 ? 0.539 -13.922 1.92 1 97.69 26 GLY B CA 1
ATOM 1348 C C . GLY B 1 26 ? 1.158 -15.281 1.646 1 97.69 26 GLY B C 1
ATOM 1349 O O . GLY B 1 26 ? 1.636 -15.539 0.539 1 97.69 26 GLY B O 1
ATOM 1350 N N . ARG B 1 27 ? 1.083 -16.125 2.611 1 98.44 27 ARG B N 1
ATOM 1351 C CA . ARG B 1 27 ? 1.59 -17.484 2.443 1 98.44 27 ARG B CA 1
ATOM 1352 C C . ARG B 1 27 ? 0.797 -18.234 1.379 1 98.44 27 ARG B C 1
ATOM 1354 O O . ARG B 1 27 ? 1.379 -18.891 0.515 1 98.44 27 ARG B O 1
ATOM 1361 N N . ALA B 1 28 ? -0.478 -18.094 1.481 1 98.62 28 ALA B N 1
ATOM 1362 C CA . ALA B 1 28 ? -1.338 -18.75 0.51 1 98.62 28 ALA B CA 1
ATOM 1363 C C . ALA B 1 28 ? -1.065 -18.25 -0.904 1 98.62 28 ALA B C 1
ATOM 1365 O O . ALA B 1 28 ? -0.93 -19.047 -1.838 1 98.62 28 ALA B O 1
ATOM 1366 N N . LEU B 1 29 ? -0.983 -16.953 -1.027 1 97.69 29 LEU B N 1
ATOM 1367 C CA . LEU B 1 29 ? -0.73 -16.344 -2.328 1 97.69 29 LEU B CA 1
ATOM 1368 C C . LEU B 1 29 ? 0.617 -16.781 -2.885 1 97.69 29 LEU B C 1
ATOM 1370 O O . LEU B 1 29 ? 0.718 -17.156 -4.059 1 97.69 29 LEU B O 1
ATOM 1374 N N . ALA B 1 30 ? 1.605 -16.75 -2.057 1 98.19 30 ALA B N 1
ATOM 1375 C CA . ALA B 1 30 ? 2.941 -17.188 -2.457 1 98.19 30 ALA B CA 1
ATOM 1376 C C . ALA B 1 30 ? 2.926 -18.625 -2.947 1 98.19 30 ALA B C 1
ATOM 1378 O O . ALA B 1 30 ? 3.488 -18.938 -4 1 98.19 30 ALA B O 1
ATOM 1379 N N . PHE B 1 31 ? 2.254 -19.453 -2.221 1 98.44 31 PHE B N 1
ATOM 1380 C CA . PHE B 1 31 ? 2.182 -20.859 -2.615 1 98.44 31 PHE B CA 1
ATOM 1381 C C . PHE B 1 31 ? 1.451 -21 -3.945 1 98.44 31 PHE B C 1
ATOM 1383 O O . PHE B 1 31 ? 1.909 -21.734 -4.832 1 98.44 31 PHE B O 1
ATOM 1390 N N . LEU B 1 32 ? 0.376 -20.312 -4.105 1 98.12 32 LEU B N 1
ATOM 1391 C CA . LEU B 1 32 ? -0.416 -20.422 -5.324 1 98.12 32 LEU B CA 1
ATOM 1392 C C . LEU B 1 32 ? 0.384 -19.953 -6.535 1 98.12 32 LEU B C 1
ATOM 1394 O O . LEU B 1 32 ? 0.196 -20.469 -7.645 1 98.12 32 LEU B O 1
ATOM 1398 N N . LEU B 1 33 ? 1.295 -19.062 -6.34 1 97.56 33 LEU B N 1
ATOM 1399 C CA . LEU B 1 33 ? 2.121 -18.547 -7.426 1 97.56 33 LEU B CA 1
ATOM 1400 C C . LEU B 1 33 ? 3.029 -19.625 -7.98 1 97.56 33 LEU B C 1
ATOM 1402 O O . LEU B 1 33 ? 3.377 -19.609 -9.164 1 97.56 33 LEU B O 1
ATOM 1406 N N . VAL B 1 34 ? 3.309 -20.609 -7.133 1 97.19 34 VAL B N 1
ATOM 1407 C CA . VAL B 1 34 ? 4.309 -21.578 -7.57 1 97.19 34 VAL B CA 1
ATOM 1408 C C . VAL B 1 34 ? 3.699 -22.984 -7.59 1 97.19 34 VAL B C 1
ATOM 1410 O O . VAL B 1 34 ? 4.398 -23.969 -7.836 1 97.19 34 VAL B O 1
ATOM 1413 N N . ALA B 1 35 ? 2.465 -23.047 -7.297 1 96 35 ALA B N 1
ATOM 1414 C CA . ALA B 1 35 ? 1.805 -24.344 -7.18 1 96 35 ALA B CA 1
ATOM 1415 C C . ALA B 1 35 ? 1.852 -25.109 -8.5 1 96 35 ALA B C 1
ATOM 1417 O O . ALA B 1 35 ? 1.636 -24.531 -9.57 1 96 35 ALA B O 1
ATOM 1418 N N . ASP B 1 36 ? 2.18 -26.328 -8.414 1 92.88 36 ASP B N 1
ATOM 1419 C CA . ASP B 1 36 ? 2.129 -27.266 -9.523 1 92.88 36 ASP B CA 1
ATOM 1420 C C . ASP B 1 36 ? 1.526 -28.609 -9.086 1 92.88 36 ASP B C 1
ATOM 1422 O O . ASP B 1 36 ? 2.139 -29.344 -8.312 1 92.88 36 ASP B O 1
ATOM 1426 N N . PRO B 1 37 ? 0.358 -29.031 -9.477 1 92.06 37 PRO B N 1
ATOM 1427 C CA . PRO B 1 37 ? -0.473 -28.359 -10.484 1 92.06 37 PRO B CA 1
ATOM 1428 C C . PRO B 1 37 ? -0.941 -26.984 -10.039 1 92.06 37 PRO B C 1
ATOM 1430 O O . PRO B 1 37 ? -0.98 -26.688 -8.844 1 92.06 37 PRO B O 1
ATOM 1433 N N . PRO B 1 38 ? -1.369 -26.047 -11.016 1 94.44 38 PRO B N 1
ATOM 1434 C CA . PRO B 1 38 ? -1.546 -24.625 -10.742 1 94.44 38 PRO B CA 1
ATOM 1435 C C . PRO B 1 38 ? -2.877 -24.312 -10.062 1 94.44 38 PRO B C 1
ATOM 1437 O O . PRO B 1 38 ? -3.141 -23.156 -9.719 1 94.44 38 PRO B O 1
ATOM 1440 N N . GLU B 1 39 ? -3.701 -25.281 -9.859 1 97.06 39 GLU B N 1
ATOM 1441 C CA . GLU B 1 39 ? -5.016 -25.047 -9.273 1 97.06 39 GLU B CA 1
ATOM 1442 C C . GLU B 1 39 ? -5.285 -26 -8.109 1 97.06 39 GLU B C 1
ATOM 1444 O O . GLU B 1 39 ? -6.164 -26.859 -8.195 1 97.06 39 GLU B O 1
ATOM 1449 N N . PRO B 1 40 ? -4.605 -25.859 -7.008 1 97.56 40 PRO B N 1
ATOM 1450 C CA . PRO B 1 40 ? -4.797 -26.75 -5.867 1 97.56 40 PRO B CA 1
ATOM 1451 C C . PRO B 1 40 ? -6.117 -26.5 -5.137 1 97.56 40 PRO B C 1
ATOM 1453 O O . PRO B 1 40 ? -6.707 -25.438 -5.27 1 97.56 40 PRO B O 1
ATOM 1456 N N . THR B 1 41 ? -6.52 -27.578 -4.477 1 97.44 41 THR B N 1
ATOM 1457 C CA . THR B 1 41 ? -7.648 -27.438 -3.561 1 97.44 41 THR B CA 1
ATOM 1458 C C . THR B 1 41 ? -7.207 -26.797 -2.25 1 97.44 41 THR B C 1
ATOM 1460 O O . THR B 1 41 ? -6.008 -26.672 -1.979 1 97.44 41 THR B O 1
ATOM 1463 N N . ALA B 1 42 ? -8.234 -26.359 -1.454 1 97.25 42 ALA B N 1
ATOM 1464 C CA . ALA B 1 42 ? -7.926 -25.812 -0.135 1 97.25 42 ALA B CA 1
ATOM 1465 C C . ALA B 1 42 ? -7.16 -26.812 0.713 1 97.25 42 ALA B C 1
ATOM 1467 O O . ALA B 1 42 ? -6.219 -26.453 1.424 1 97.25 42 ALA B O 1
ATOM 1468 N N . LYS B 1 43 ? -7.508 -28.062 0.585 1 96.88 43 LYS B N 1
ATOM 1469 C CA . LYS B 1 43 ? -6.84 -29.125 1.336 1 96.88 43 LYS B CA 1
ATOM 1470 C C . LYS B 1 43 ? -5.375 -29.234 0.937 1 96.88 43 LYS B C 1
ATOM 1472 O O . LYS B 1 43 ? -4.496 -29.359 1.797 1 96.88 43 LYS B O 1
ATOM 1477 N N . GLU B 1 44 ? -5.152 -29.203 -0.296 1 97.12 44 GLU B N 1
ATOM 1478 C CA . GLU B 1 44 ? -3.793 -29.312 -0.813 1 97.12 44 GLU B CA 1
ATOM 1479 C C . GLU B 1 44 ? -2.947 -28.109 -0.388 1 97.12 44 GLU B C 1
ATOM 1481 O O . GLU B 1 44 ? -1.774 -28.266 -0.041 1 97.12 44 GLU B O 1
ATOM 1486 N N . VAL B 1 45 ? -3.518 -26.922 -0.418 1 98.12 45 VAL B N 1
ATOM 1487 C CA . VAL B 1 45 ? -2.822 -25.719 0.02 1 98.12 45 VAL B CA 1
ATOM 1488 C C . VAL B 1 45 ? -2.492 -25.828 1.508 1 98.12 45 VAL B C 1
ATOM 1490 O O . VAL B 1 45 ? -1.355 -25.578 1.917 1 98.12 45 VAL B O 1
ATOM 1493 N N . ALA B 1 46 ? -3.465 -26.219 2.305 1 98.12 46 ALA B N 1
ATOM 1494 C CA . ALA B 1 46 ? -3.289 -26.344 3.75 1 98.12 46 ALA B CA 1
ATOM 1495 C C . ALA B 1 46 ? -2.184 -27.344 4.086 1 98.12 46 ALA B C 1
ATOM 1497 O O . ALA B 1 46 ? -1.336 -27.078 4.941 1 98.12 46 ALA B O 1
ATOM 1498 N N . GLN B 1 47 ? -2.178 -28.422 3.385 1 97.19 47 GLN B N 1
ATOM 1499 C CA . GLN B 1 47 ? -1.168 -29.453 3.594 1 97.19 47 GLN B CA 1
ATOM 1500 C C . GLN B 1 47 ? 0.226 -28.938 3.252 1 97.19 47 GLN B C 1
ATOM 1502 O O . GLN B 1 47 ? 1.175 -29.141 4.012 1 97.19 47 GLN B O 1
ATOM 1507 N N . ALA B 1 48 ? 0.298 -28.266 2.154 1 97.06 48 ALA B N 1
ATOM 1508 C CA . ALA B 1 48 ? 1.592 -27.75 1.715 1 97.06 48 ALA B CA 1
ATOM 1509 C C . ALA B 1 48 ? 2.139 -26.734 2.705 1 97.06 48 ALA B C 1
ATOM 1511 O O . ALA B 1 48 ? 3.346 -26.688 2.953 1 97.06 48 ALA B O 1
ATOM 1512 N N . LEU B 1 49 ? 1.238 -25.938 3.264 1 97.75 49 LEU B N 1
ATOM 1513 C CA . LEU B 1 49 ? 1.651 -24.844 4.148 1 97.75 49 LEU B CA 1
ATOM 1514 C C . LEU B 1 49 ? 1.711 -25.312 5.594 1 97.75 49 LEU B C 1
ATOM 1516 O O . LEU B 1 49 ? 2.197 -24.594 6.469 1 97.75 49 LEU B O 1
ATOM 1520 N N . GLY B 1 50 ? 1.234 -26.453 5.898 1 97.5 50 GLY B N 1
ATOM 1521 C CA . GLY B 1 50 ? 1.257 -27 7.246 1 97.5 50 GLY B CA 1
ATOM 1522 C C . GLY B 1 50 ? 0.324 -26.281 8.195 1 97.5 50 GLY B C 1
ATOM 1523 O O . GLY B 1 50 ? 0.701 -25.969 9.328 1 97.5 50 GLY B O 1
ATOM 1524 N N . VAL B 1 51 ? -0.84 -25.969 7.688 1 98 51 VAL B N 1
ATOM 1525 C CA . VAL B 1 51 ? -1.816 -25.266 8.508 1 98 51 VAL B CA 1
ATOM 1526 C C . VAL B 1 51 ? -3.168 -25.969 8.43 1 98 51 VAL B C 1
ATOM 1528 O O . VAL B 1 51 ? -3.361 -26.859 7.602 1 98 51 VAL B O 1
ATOM 1531 N N . SER B 1 52 ? -4.074 -25.594 9.297 1 97.62 52 SER B N 1
ATOM 1532 C CA . SER B 1 52 ? -5.426 -26.141 9.273 1 97.62 52 SER B CA 1
ATOM 1533 C C . SER B 1 52 ? -6.281 -25.469 8.211 1 97.62 52 SER B C 1
ATOM 1535 O O . SER B 1 52 ? -5.973 -24.359 7.773 1 97.62 52 SER B O 1
ATOM 1537 N N . LYS B 1 53 ? -7.32 -26.125 7.762 1 95.5 53 LYS B N 1
ATOM 1538 C CA . LYS B 1 53 ? -8.297 -25.531 6.863 1 95.5 53 LYS B CA 1
ATOM 1539 C C . LYS B 1 53 ? -8.93 -24.297 7.492 1 95.5 53 LYS B C 1
ATOM 1541 O O . LYS B 1 53 ? -9.227 -23.312 6.797 1 95.5 53 LYS B O 1
ATOM 1546 N N . GLY B 1 54 ? -9.18 -24.375 8.742 1 96.69 54 GLY B N 1
ATOM 1547 C CA . GLY B 1 54 ? -9.758 -23.266 9.469 1 96.69 54 GLY B CA 1
ATOM 1548 C C . GLY B 1 54 ? -8.906 -22 9.398 1 96.69 54 GLY B C 1
ATOM 1549 O O . GLY B 1 54 ? -9.438 -20.891 9.289 1 96.69 54 GLY B O 1
ATOM 1550 N N . ALA B 1 55 ? -7.645 -22.203 9.5 1 96.94 55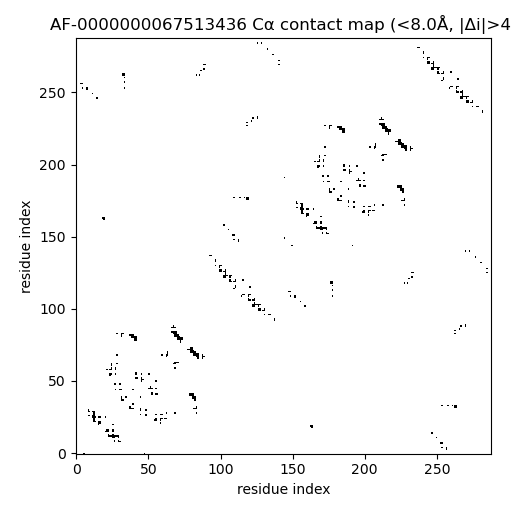 ALA B N 1
ATOM 1551 C CA . ALA B 1 55 ? -6.711 -21.078 9.422 1 96.94 55 ALA B CA 1
ATOM 1552 C C . ALA B 1 55 ? -6.598 -20.562 7.992 1 96.94 55 ALA B C 1
ATOM 1554 O O . ALA B 1 55 ? -6.43 -19.359 7.773 1 96.94 55 ALA B O 1
ATOM 1555 N N . LEU B 1 56 ? -6.715 -21.438 7.027 1 98.25 56 LEU B N 1
ATOM 1556 C CA . LEU B 1 56 ? -6.461 -21.125 5.629 1 98.25 56 LEU B CA 1
ATOM 1557 C C . LEU B 1 56 ? -7.691 -20.5 4.98 1 98.25 56 LEU B C 1
ATOM 1559 O O . LEU B 1 56 ? -7.566 -19.641 4.105 1 98.25 56 LEU B O 1
ATOM 1563 N N . SER B 1 57 ? -8.844 -20.891 5.348 1 97.94 57 SER B N 1
ATOM 1564 C CA . SER B 1 57 ? -10.078 -20.547 4.645 1 97.94 57 SER B CA 1
ATOM 1565 C C . SER B 1 57 ? -10.297 -19.031 4.629 1 97.94 57 SER B C 1
ATOM 1567 O O . SER B 1 57 ? -10.578 -18.453 3.58 1 97.94 57 SER B O 1
ATOM 1569 N N . PRO B 1 58 ? -10.18 -18.359 5.793 1 97.81 58 PRO B N 1
ATOM 1570 C CA . PRO B 1 58 ? -10.344 -16.906 5.746 1 97.81 58 PRO B CA 1
ATOM 1571 C C . PRO B 1 58 ? -9.32 -16.234 4.832 1 97.81 58 PRO B C 1
ATOM 1573 O O . PRO B 1 58 ? -9.648 -15.242 4.172 1 97.81 58 PRO B O 1
ATOM 1576 N N . ALA B 1 59 ? -8.117 -16.75 4.785 1 98 59 ALA B N 1
ATOM 1577 C CA . ALA B 1 59 ? -7.062 -16.219 3.93 1 98 59 ALA B CA 1
ATOM 1578 C C . ALA B 1 59 ? -7.422 -16.359 2.453 1 98 59 ALA B C 1
ATOM 1580 O O . ALA B 1 59 ? -7.273 -15.422 1.674 1 98 59 ALA B O 1
ATOM 1581 N N . LEU B 1 60 ? -7.887 -17.484 2.078 1 98.38 60 LEU B N 1
ATOM 1582 C CA . LEU B 1 60 ? -8.32 -17.703 0.702 1 98.38 60 LEU B CA 1
ATOM 1583 C C . LEU B 1 60 ? -9.508 -16.812 0.359 1 98.38 60 LEU B C 1
ATOM 1585 O O . LEU B 1 60 ? -9.555 -16.219 -0.725 1 98.38 60 LEU B O 1
ATOM 1589 N N . GLY B 1 61 ? -10.422 -16.766 1.252 1 97.94 61 GLY B N 1
ATOM 1590 C CA . GLY B 1 61 ? -11.547 -15.859 1.061 1 97.94 61 GLY B CA 1
ATOM 1591 C C . GLY B 1 61 ? -11.133 -14.414 0.857 1 97.94 61 GLY B C 1
ATOM 1592 O O . GLY B 1 61 ? -11.68 -13.719 0.003 1 97.94 61 GLY B O 1
ATOM 1593 N N . TYR B 1 62 ? -10.219 -13.961 1.649 1 95.31 62 TYR B N 1
ATOM 1594 C CA . TYR B 1 62 ? -9.648 -12.625 1.542 1 95.31 62 TYR B CA 1
ATOM 1595 C C . TYR B 1 62 ? -9.055 -12.391 0.157 1 95.31 62 TYR B C 1
ATOM 1597 O O . TYR B 1 62 ? -9.352 -11.383 -0.489 1 95.31 62 TYR B O 1
ATOM 1605 N N . LEU B 1 63 ? -8.289 -13.32 -0.369 1 96.12 63 LEU B N 1
ATOM 1606 C CA . LEU B 1 63 ? -7.629 -13.203 -1.664 1 96.12 63 LEU B CA 1
ATOM 1607 C C . LEU B 1 63 ? -8.648 -13.219 -2.799 1 96.12 63 LEU B C 1
ATOM 1609 O O . LEU B 1 63 ? -8.469 -12.539 -3.811 1 96.12 63 LEU B O 1
ATOM 1613 N N . VAL B 1 64 ? -9.695 -13.953 -2.635 1 96.81 64 VAL B N 1
ATOM 1614 C CA . VAL B 1 64 ? -10.773 -14.008 -3.619 1 96.81 64 VAL B CA 1
ATOM 1615 C C . VAL B 1 64 ? -11.508 -12.672 -3.656 1 96.81 64 VAL B C 1
ATOM 1617 O O . VAL B 1 64 ? -11.797 -12.148 -4.734 1 96.81 64 VAL B O 1
ATOM 1620 N N . ARG B 1 65 ? -11.75 -12.133 -2.551 1 92.88 65 ARG B N 1
ATOM 1621 C CA . ARG B 1 65 ? -12.422 -10.836 -2.461 1 92.88 65 ARG B CA 1
ATOM 1622 C C . ARG B 1 65 ? -11.594 -9.742 -3.125 1 92.88 65 ARG B C 1
ATOM 1624 O O . ARG B 1 65 ? -12.141 -8.82 -3.729 1 92.88 65 ARG B O 1
ATOM 1631 N N . LEU B 1 66 ? -10.258 -9.891 -3.062 1 88.81 66 LEU B N 1
ATOM 1632 C CA . LEU B 1 66 ? -9.359 -8.914 -3.676 1 88.81 66 LEU B CA 1
ATOM 1633 C C . LEU B 1 66 ? -9.203 -9.188 -5.168 1 88.81 66 LEU B C 1
ATOM 1635 O O . LEU B 1 66 ? -8.523 -8.43 -5.875 1 88.81 66 LEU B O 1
ATOM 1639 N N . HIS B 1 67 ? -9.789 -10.234 -5.629 1 92.56 67 HIS B N 1
ATOM 1640 C CA . HIS B 1 67 ? -9.75 -10.656 -7.023 1 92.56 67 HIS B CA 1
ATOM 1641 C C . HIS B 1 67 ? -8.336 -11.039 -7.449 1 92.56 67 HIS B C 1
ATOM 1643 O O . HIS B 1 67 ? -8 -10.961 -8.633 1 92.56 67 HIS B O 1
ATOM 1649 N N . LEU B 1 68 ? -7.492 -11.391 -6.492 1 94.56 68 LEU B N 1
ATOM 1650 C CA . LEU B 1 68 ? -6.152 -11.891 -6.785 1 94.56 68 LEU B CA 1
ATOM 1651 C C . LEU B 1 68 ? -6.188 -13.383 -7.109 1 94.56 68 LEU B C 1
ATOM 1653 O O . LEU B 1 68 ? -5.406 -13.859 -7.934 1 94.56 68 LEU B O 1
ATOM 1657 N N . VAL B 1 69 ? -7.109 -14.031 -6.426 1 97.12 69 VAL B N 1
ATOM 1658 C CA . VAL B 1 69 ? -7.281 -15.469 -6.57 1 97.12 69 VAL B CA 1
ATOM 1659 C C . VAL B 1 69 ? -8.703 -15.781 -7.031 1 97.12 69 VAL B C 1
ATOM 1661 O O . VAL B 1 69 ? -9.656 -15.102 -6.629 1 97.12 69 VAL B O 1
ATOM 1664 N N . GLU B 1 70 ? -8.812 -16.656 -7.848 1 97.25 70 GLU B N 1
ATOM 1665 C CA . GLU B 1 70 ? -10.102 -17.172 -8.297 1 97.25 70 GLU B CA 1
ATOM 1666 C C . GLU B 1 70 ? -10.43 -18.5 -7.637 1 97.25 70 GLU B C 1
ATOM 1668 O O . GLU B 1 70 ? -9.555 -19.359 -7.477 1 97.25 70 GLU B O 1
ATOM 1673 N N . ARG B 1 71 ? -11.602 -18.656 -7.254 1 97.81 71 ARG B N 1
ATOM 1674 C CA . ARG B 1 71 ? -12.164 -19.906 -6.75 1 97.81 71 ARG B CA 1
ATOM 1675 C C . ARG B 1 71 ? -13.148 -20.516 -7.75 1 97.81 71 ARG B C 1
ATOM 1677 O O . ARG B 1 71 ? -14.023 -19.812 -8.266 1 97.81 71 ARG B O 1
ATOM 1684 N N . PHE B 1 72 ? -12.883 -21.703 -8.047 1 96.94 72 PHE B N 1
ATOM 1685 C CA . PHE B 1 72 ? -13.781 -22.344 -9 1 96.94 72 PHE B CA 1
ATOM 1686 C C . PHE B 1 72 ? -13.883 -23.844 -8.727 1 96.94 72 PHE B C 1
ATOM 1688 O O . PHE B 1 72 ? -13.125 -24.375 -7.926 1 96.94 72 PHE B O 1
ATOM 1695 N N . ARG B 1 73 ? -14.938 -24.547 -9.352 1 95.12 73 ARG B N 1
ATOM 1696 C CA . ARG B 1 73 ? -15.164 -25.984 -9.227 1 95.12 73 ARG B CA 1
ATOM 1697 C C . ARG B 1 73 ? -15.242 -26.641 -10.602 1 95.12 73 ARG B C 1
ATOM 1699 O O . ARG B 1 73 ? -15.977 -26.172 -11.477 1 95.12 73 ARG B O 1
ATOM 1706 N N . ARG B 1 74 ? -14.336 -27.578 -10.734 1 93.81 74 ARG B N 1
ATOM 1707 C CA . ARG B 1 74 ? -14.414 -28.328 -11.977 1 93.81 74 ARG B CA 1
ATOM 1708 C C . ARG B 1 74 ? -15.609 -29.281 -11.969 1 93.81 74 ARG B C 1
ATOM 1710 O O . ARG B 1 74 ? -15.969 -29.812 -10.922 1 93.81 74 ARG B O 1
ATOM 1717 N N . PRO B 1 75 ? -16.141 -29.438 -13.172 1 93.69 75 PRO B N 1
ATOM 1718 C CA . PRO B 1 75 ? -17.266 -30.391 -13.219 1 93.69 75 PRO B CA 1
ATOM 1719 C C . PRO B 1 75 ? -16.891 -31.75 -12.633 1 93.69 75 PRO B C 1
ATOM 1721 O O . PRO B 1 75 ? -15.844 -32.312 -12.953 1 93.69 75 PRO B O 1
ATOM 1724 N N . GLY B 1 76 ? -17.797 -32.25 -11.789 1 93.88 76 GLY B N 1
ATOM 1725 C CA . GLY B 1 76 ? -17.625 -33.562 -11.234 1 93.88 76 GLY B CA 1
ATOM 1726 C C . GLY B 1 76 ? -16.812 -33.594 -9.953 1 93.88 76 GLY B C 1
ATOM 1727 O O . GLY B 1 76 ? -16.641 -34.625 -9.328 1 93.88 76 GLY B O 1
ATOM 1728 N N . GLU B 1 77 ? -16.188 -32.438 -9.703 1 93.12 77 GLU B N 1
ATOM 1729 C CA . GLU B 1 77 ? -15.391 -32.375 -8.477 1 93.12 77 GLU B CA 1
ATOM 1730 C C . GLU B 1 77 ? -16.203 -31.812 -7.316 1 93.12 77 GLU B C 1
ATOM 1732 O O . GLU B 1 77 ? -17.125 -31.031 -7.52 1 93.12 77 GLU B O 1
ATOM 1737 N N . ARG B 1 78 ? -15.93 -32.25 -6.203 1 93.69 78 ARG B N 1
ATOM 1738 C CA . ARG B 1 78 ? -16.656 -31.781 -5.023 1 93.69 78 ARG B CA 1
ATOM 1739 C C . ARG B 1 78 ? -15.945 -30.625 -4.344 1 93.69 78 ARG B C 1
ATOM 1741 O O . ARG B 1 78 ? -16.578 -29.828 -3.646 1 93.69 78 ARG B O 1
ATOM 1748 N N . ALA B 1 79 ? -14.578 -30.578 -4.621 1 95.25 79 ALA B N 1
ATOM 1749 C CA . ALA B 1 79 ? -13.789 -29.578 -3.92 1 95.25 79 ALA B CA 1
ATOM 1750 C C . ALA B 1 79 ? -13.562 -28.344 -4.801 1 95.25 79 ALA B C 1
ATOM 1752 O O . ALA B 1 79 ? -13.375 -28.469 -6.012 1 95.25 79 ALA B O 1
ATOM 1753 N N . ASP B 1 80 ? -13.523 -27.156 -4.141 1 96.88 80 ASP B N 1
ATOM 1754 C CA . ASP B 1 80 ? -13.133 -25.922 -4.828 1 96.88 80 ASP B CA 1
ATOM 1755 C C . ASP B 1 80 ? -11.633 -25.906 -5.102 1 96.88 80 ASP B C 1
ATOM 1757 O O . ASP B 1 80 ? -10.844 -26.453 -4.328 1 96.88 80 ASP B O 1
ATOM 1761 N N . ARG B 1 81 ? -11.328 -25.312 -6.219 1 98.12 81 ARG B N 1
ATOM 1762 C CA . ARG B 1 81 ? -9.93 -25.094 -6.578 1 98.12 81 ARG B CA 1
ATOM 1763 C C . ARG B 1 81 ? -9.617 -23.594 -6.656 1 98.12 81 ARG B C 1
ATOM 1765 O O . ARG B 1 81 ? -10.516 -22.781 -6.816 1 98.12 81 ARG B O 1
ATOM 1772 N N . TYR B 1 82 ? -8.352 -23.281 -6.477 1 98.19 82 TYR B N 1
ATOM 1773 C CA . TYR B 1 82 ? -7.898 -21.906 -6.398 1 98.19 82 TYR B CA 1
ATOM 1774 C C . TYR B 1 82 ? -6.719 -21.656 -7.332 1 98.19 82 TYR B C 1
ATOM 1776 O O . TYR B 1 82 ? -5.848 -22.516 -7.477 1 98.19 82 TYR B O 1
ATOM 1784 N N . THR B 1 83 ? -6.742 -20.578 -7.969 1 97.5 83 THR B N 1
ATOM 1785 C CA . THR B 1 83 ? -5.621 -20.188 -8.812 1 97.5 83 THR B CA 1
ATOM 1786 C C . THR B 1 83 ? -5.438 -18.672 -8.797 1 97.5 83 THR B C 1
ATOM 1788 O O . THR B 1 83 ? -6.398 -17.938 -8.578 1 97.5 83 THR B O 1
ATOM 1791 N N . VAL B 1 84 ? -4.227 -18.234 -8.945 1 96.94 84 VAL B N 1
ATOM 1792 C CA . VAL B 1 84 ? -3.994 -16.797 -9.109 1 96.94 84 VAL B CA 1
ATOM 1793 C C . VAL B 1 84 ? -4.652 -16.312 -10.398 1 96.94 84 VAL B C 1
ATOM 1795 O O . VAL B 1 84 ? -4.461 -16.906 -11.461 1 96.94 84 VAL B O 1
ATOM 1798 N N . ARG B 1 85 ? -5.402 -15.305 -10.25 1 94.88 85 ARG B N 1
ATOM 1799 C CA . ARG B 1 85 ? -6.109 -14.766 -11.406 1 94.88 85 ARG B CA 1
ATOM 1800 C C . ARG B 1 85 ? -5.137 -14.148 -12.406 1 94.88 85 ARG B C 1
ATOM 1802 O O . ARG B 1 85 ? -4.312 -13.305 -12.039 1 94.88 85 ARG B O 1
ATOM 1809 N N . PRO B 1 86 ? -5.219 -14.586 -13.672 1 90.44 86 PRO B N 1
ATOM 1810 C CA . PRO B 1 86 ? -4.418 -13.891 -14.688 1 90.44 86 PRO B CA 1
ATOM 1811 C C . PRO B 1 86 ? -4.664 -12.383 -14.695 1 90.44 86 PRO B C 1
ATOM 1813 O O . PRO B 1 86 ? -5.812 -11.938 -14.594 1 90.44 86 PRO B O 1
ATOM 1816 N N . GLY B 1 87 ? -3.572 -11.602 -14.656 1 89.31 87 GLY B N 1
ATOM 1817 C CA . GLY B 1 87 ? -3.697 -10.148 -14.688 1 89.31 87 GLY B CA 1
ATOM 1818 C C . GLY B 1 87 ? -3.996 -9.547 -13.328 1 89.31 87 GLY B C 1
ATOM 1819 O O . GLY B 1 87 ? -4.363 -8.375 -13.234 1 89.31 87 GLY B O 1
ATOM 1820 N N . ALA B 1 88 ? -3.959 -10.375 -12.344 1 90 88 ALA B N 1
ATOM 1821 C CA . ALA B 1 88 ? -4.293 -9.938 -10.992 1 90 88 ALA B CA 1
ATOM 1822 C C . ALA B 1 88 ? -3.463 -8.727 -10.586 1 90 88 ALA B C 1
ATOM 1824 O O . ALA B 1 88 ? -3.986 -7.773 -10.008 1 90 88 ALA B O 1
ATOM 1825 N N . TRP B 1 89 ? -2.229 -8.75 -10.914 1 87.38 89 TRP B N 1
ATOM 1826 C CA . TRP B 1 89 ? -1.32 -7.691 -10.484 1 87.38 89 TRP B CA 1
ATOM 1827 C C . TRP B 1 89 ? -1.641 -6.383 -11.203 1 87.38 89 TRP B C 1
ATOM 1829 O O . TRP B 1 89 ? -1.555 -5.309 -10.609 1 87.38 89 TRP B O 1
ATOM 1839 N N . ARG B 1 90 ? -1.999 -6.453 -12.43 1 84.19 90 ARG B N 1
ATOM 1840 C CA . ARG B 1 90 ? -2.451 -5.277 -13.172 1 84.19 90 ARG B CA 1
ATOM 1841 C C . ARG B 1 90 ? -3.711 -4.688 -12.547 1 84.19 90 ARG B C 1
ATOM 1843 O O . ARG B 1 90 ? -3.857 -3.467 -12.461 1 84.19 90 ARG B O 1
ATOM 1850 N N . ARG B 1 91 ? -4.52 -5.523 -12.203 1 83.44 91 ARG B N 1
ATOM 1851 C CA . ARG B 1 91 ? -5.762 -5.086 -11.578 1 83.44 91 ARG B CA 1
ATOM 1852 C C . ARG B 1 91 ? -5.488 -4.348 -10.273 1 83.44 91 ARG B C 1
ATOM 1854 O O . ARG B 1 91 ? -6.156 -3.359 -9.961 1 83.44 91 ARG B O 1
ATOM 1861 N N . ILE B 1 92 ? -4.559 -4.816 -9.523 1 83.69 92 ILE B N 1
ATOM 1862 C CA . ILE B 1 92 ? -4.168 -4.16 -8.281 1 83.69 92 ILE B CA 1
ATOM 1863 C C . ILE B 1 92 ? -3.719 -2.73 -8.57 1 83.69 92 ILE B C 1
ATOM 1865 O O . ILE B 1 92 ? -4.141 -1.791 -7.895 1 83.69 92 ILE B O 1
ATOM 1869 N N . LEU B 1 93 ? -2.898 -2.576 -9.609 1 84.25 93 LEU B N 1
ATOM 1870 C CA . LEU B 1 93 ? -2.402 -1.257 -9.984 1 84.25 93 LEU B CA 1
ATOM 1871 C C . LEU B 1 93 ? -3.551 -0.343 -10.398 1 84.25 93 LEU B C 1
ATOM 1873 O O . LEU B 1 93 ? -3.547 0.849 -10.078 1 84.25 93 LEU B O 1
ATOM 1877 N N . GLU B 1 94 ? -4.496 -0.928 -11.094 1 83.75 94 GLU B N 1
ATOM 1878 C CA . GLU B 1 94 ? -5.66 -0.156 -11.516 1 83.75 94 GLU B CA 1
ATOM 1879 C C . GLU B 1 94 ? -6.473 0.323 -10.32 1 83.75 94 GLU B C 1
ATOM 1881 O O . GLU B 1 94 ? -6.977 1.448 -10.312 1 83.75 94 GLU B O 1
ATOM 1886 N N . GLU B 1 95 ? -6.609 -0.532 -9.43 1 81.75 95 GLU B N 1
ATOM 1887 C CA . GLU B 1 95 ? -7.324 -0.152 -8.211 1 81.75 95 GLU B CA 1
ATOM 1888 C C . GLU B 1 95 ? -6.574 0.935 -7.449 1 81.75 95 GLU B C 1
ATOM 1890 O O . GLU B 1 95 ? -7.184 1.863 -6.918 1 81.75 95 GLU B O 1
ATOM 1895 N N . GLN B 1 96 ? -5.266 0.804 -7.398 1 83 96 GLN B N 1
ATOM 1896 C CA . GLN B 1 96 ? -4.441 1.824 -6.762 1 83 96 GLN B CA 1
ATOM 1897 C C . GLN B 1 96 ? -4.609 3.176 -7.449 1 83 96 GLN B C 1
ATOM 1899 O O . GLN B 1 96 ? -4.617 4.219 -6.789 1 83 96 GLN B O 1
ATOM 1904 N N . ALA B 1 97 ? -4.734 3.146 -8.734 1 85.44 97 ALA B N 1
ATOM 1905 C CA . ALA B 1 97 ? -4.938 4.367 -9.508 1 85.44 97 ALA B CA 1
ATOM 1906 C C . ALA B 1 97 ? -6.207 5.094 -9.07 1 85.44 97 ALA B C 1
ATOM 1908 O O . ALA B 1 97 ? -6.234 6.324 -8.992 1 85.44 97 ALA B O 1
ATOM 1909 N N . ARG B 1 98 ? -7.219 4.312 -8.703 1 83.69 98 ARG B N 1
ATOM 1910 C CA . ARG B 1 98 ? -8.484 4.918 -8.297 1 83.69 98 ARG B CA 1
ATOM 1911 C C . ARG B 1 98 ? -8.367 5.555 -6.914 1 83.69 98 ARG B C 1
ATOM 1913 O O . ARG B 1 98 ? -9.023 6.559 -6.633 1 83.69 98 ARG B O 1
ATOM 1920 N N . MET B 1 99 ? -7.582 4.992 -6.152 1 86.31 99 MET B N 1
ATOM 1921 C CA . MET B 1 99 ? -7.406 5.484 -4.789 1 86.31 99 MET B CA 1
ATOM 1922 C C . MET B 1 99 ? -6.695 6.836 -4.785 1 86.31 99 MET B C 1
ATOM 1924 O O . MET B 1 99 ? -6.898 7.645 -3.883 1 86.31 99 MET B O 1
ATOM 1928 N N . LEU B 1 100 ? -5.906 7.09 -5.859 1 92.5 100 LEU B N 1
ATOM 1929 C CA . LEU B 1 100 ? -5.184 8.352 -5.941 1 92.5 100 LEU B CA 1
ATOM 1930 C C . LEU B 1 100 ? -6.145 9.531 -5.945 1 92.5 100 LEU B C 1
ATOM 1932 O O . LEU B 1 100 ? -5.91 10.531 -5.262 1 92.5 100 LEU B O 1
ATOM 1936 N N . GLY B 1 101 ? -7.215 9.391 -6.664 1 94.06 101 GLY B N 1
ATOM 1937 C CA . GLY B 1 101 ? -8.219 10.445 -6.707 1 94.06 101 GLY B CA 1
ATOM 1938 C C . GLY B 1 101 ? -8.906 10.664 -5.371 1 94.06 101 GLY B C 1
ATOM 1939 O O . GLY B 1 101 ? -9.25 11.797 -5.023 1 94.06 101 GLY B O 1
ATOM 1940 N N . ARG B 1 102 ? -9.102 9.602 -4.676 1 94 102 ARG B N 1
ATOM 1941 C CA . ARG B 1 102 ? -9.75 9.703 -3.375 1 94 102 ARG B CA 1
ATOM 1942 C C . ARG B 1 102 ? -8.898 10.5 -2.398 1 94 102 ARG B C 1
ATOM 1944 O O . ARG B 1 102 ? -9.414 11.297 -1.617 1 94 102 ARG B O 1
ATOM 1951 N N . PHE B 1 103 ? -7.609 10.336 -2.426 1 94 103 PHE B N 1
ATOM 1952 C CA . PHE B 1 103 ? -6.703 11.094 -1.567 1 94 103 PHE B CA 1
ATOM 1953 C C . PHE B 1 103 ? -6.684 12.57 -1.965 1 94 103 PHE B C 1
ATOM 1955 O O . PHE B 1 103 ? -6.707 13.445 -1.103 1 94 103 PHE B O 1
ATOM 1962 N N . ARG B 1 104 ? -6.594 12.781 -3.24 1 96.62 104 ARG B N 1
ATOM 1963 C CA . ARG B 1 104 ? -6.629 14.156 -3.73 1 96.62 104 ARG B CA 1
ATOM 1964 C C . ARG B 1 104 ? -7.891 14.875 -3.264 1 96.62 104 ARG B C 1
ATOM 1966 O O . ARG B 1 104 ? -7.82 15.984 -2.74 1 96.62 104 ARG B O 1
ATOM 1973 N N . GLU B 1 105 ? -9.039 14.211 -3.418 1 97.44 105 GLU B N 1
ATOM 1974 C CA . GLU B 1 105 ? -10.32 14.789 -3.018 1 97.44 105 GLU B CA 1
ATOM 1975 C C . GLU B 1 105 ? -10.375 15.016 -1.51 1 97.44 105 GLU B C 1
ATOM 1977 O O . GLU B 1 105 ? -10.914 16.016 -1.048 1 97.44 105 GLU B O 1
ATOM 1982 N N . LEU B 1 106 ? -9.859 14.062 -0.839 1 96.75 106 LEU B N 1
ATOM 1983 C CA . LEU B 1 106 ? -9.812 14.18 0.614 1 96.75 106 LEU B CA 1
ATOM 1984 C C . LEU B 1 106 ? -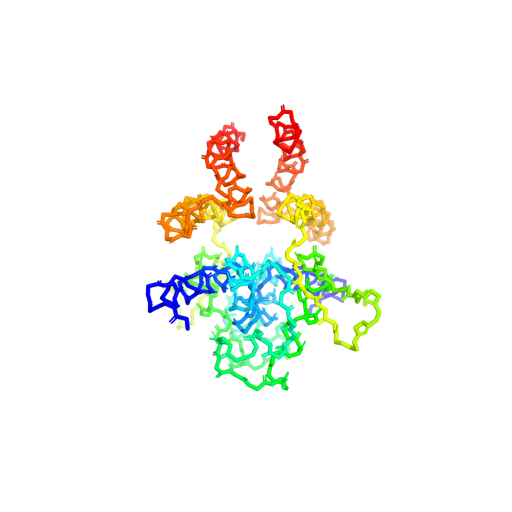9.031 15.422 1.031 1 96.75 106 LEU B C 1
ATOM 1986 O O . LEU B 1 106 ? -9.477 16.188 1.892 1 96.75 106 LEU B O 1
ATOM 1990 N N . ALA B 1 107 ? -7.883 15.602 0.474 1 97.25 107 ALA B N 1
ATOM 1991 C CA . ALA B 1 107 ? -7.07 16.781 0.774 1 97.25 107 ALA B CA 1
ATOM 1992 C C . ALA B 1 107 ? -7.816 18.062 0.424 1 97.25 107 ALA B C 1
ATOM 1994 O O . ALA B 1 107 ? -7.781 19.031 1.181 1 97.25 107 ALA B O 1
ATOM 1995 N N . GLU B 1 108 ? -8.516 18.047 -0.737 1 97.75 108 GLU B N 1
ATOM 1996 C CA . GLU B 1 108 ? -9.281 19.219 -1.159 1 97.75 108 GLU B CA 1
ATOM 1997 C C . GLU B 1 108 ? -10.375 19.547 -0.156 1 97.75 108 GLU B C 1
ATOM 1999 O O . GLU B 1 108 ? -10.578 20.719 0.193 1 97.75 108 GLU B O 1
ATOM 2004 N N . ARG B 1 109 ? -11.039 18.547 0.301 1 97.5 109 ARG B N 1
ATOM 2005 C CA . ARG B 1 109 ? -12.094 18.766 1.287 1 97.5 109 ARG B CA 1
ATOM 2006 C C . ARG B 1 109 ? -11.516 19.281 2.6 1 97.5 109 ARG B C 1
ATOM 2008 O O . ARG B 1 109 ? -12.117 20.141 3.25 1 97.5 109 ARG B O 1
ATOM 2015 N N . GLY B 1 110 ? -10.367 18.75 3.002 1 97.69 110 GLY B N 1
ATOM 2016 C CA . GLY B 1 110 ? -9.703 19.266 4.18 1 97.69 110 GLY B CA 1
ATOM 2017 C C . GLY B 1 110 ? -9.328 20.734 4.055 1 97.69 110 GLY B C 1
ATOM 2018 O O . GLY B 1 110 ? -9.555 21.516 4.98 1 97.69 110 GLY B O 1
ATOM 2019 N N . LEU B 1 111 ? -8.773 21.078 2.893 1 97.88 111 LEU B N 1
ATOM 2020 C CA . LEU B 1 111 ? -8.383 22.453 2.641 1 97.88 111 LEU B CA 1
ATOM 2021 C C . LEU B 1 111 ? -9.594 23.375 2.691 1 97.88 111 LEU B C 1
ATOM 2023 O O . LEU B 1 111 ? -9.484 24.516 3.15 1 97.88 111 LEU B O 1
ATOM 2027 N N . ALA B 1 112 ? -10.695 22.875 2.229 1 97 112 ALA B N 1
ATOM 2028 C CA . ALA B 1 112 ? -11.922 23.672 2.264 1 97 112 ALA B CA 1
ATOM 2029 C C . ALA B 1 112 ? -12.352 23.953 3.701 1 97 112 ALA B C 1
ATOM 2031 O O . ALA B 1 112 ? -12.961 24.984 3.982 1 97 112 ALA B O 1
ATOM 2032 N N . LEU B 1 113 ? -11.992 23.078 4.625 1 96.62 113 LEU B N 1
ATOM 2033 C CA . LEU B 1 113 ? -12.406 23.188 6.02 1 96.62 113 LEU B CA 1
ATOM 2034 C C . LEU B 1 113 ? -11.445 24.078 6.805 1 96.62 113 LEU B C 1
ATOM 2036 O O . LEU B 1 113 ? -11.875 24.859 7.645 1 96.62 113 LEU B O 1
ATOM 2040 N N . VAL B 1 114 ? -10.148 24.016 6.484 1 96.38 114 VAL B N 1
ATOM 2041 C CA . VAL B 1 114 ? -9.188 24.625 7.391 1 96.38 114 VAL B CA 1
ATOM 2042 C C . VAL B 1 114 ? -8.516 25.812 6.703 1 96.38 114 VAL B C 1
ATOM 2044 O O . VAL B 1 114 ? -7.773 26.562 7.336 1 96.38 114 VAL B O 1
ATOM 2047 N N . GLY B 1 115 ? -8.773 25.984 5.461 1 94.38 115 GLY B N 1
ATOM 2048 C CA . GLY B 1 115 ? -8.086 27.047 4.723 1 94.38 115 GLY B CA 1
ATOM 2049 C C . GLY B 1 115 ? -6.668 26.672 4.344 1 94.38 115 GLY B C 1
ATOM 2050 O O . GLY B 1 115 ? -6.348 25.5 4.16 1 94.38 115 GLY B O 1
ATOM 2051 N N . GLU B 1 116 ? -5.836 27.641 4.148 1 91.62 116 GLU B N 1
ATOM 2052 C CA . GLU B 1 116 ? -4.465 27.406 3.701 1 91.62 116 GLU B CA 1
ATOM 2053 C C . GLU B 1 116 ? -3.693 26.562 4.711 1 91.62 116 GLU B C 1
ATOM 2055 O O . GLU B 1 116 ? -3.553 26.953 5.875 1 91.62 116 GLU B O 1
ATOM 2060 N N . ASN B 1 117 ? -3.246 25.5 4.336 1 95.38 117 ASN B N 1
ATOM 2061 C CA . ASN B 1 117 ? -2.535 24.484 5.109 1 95.38 117 ASN B CA 1
ATOM 2062 C C . ASN B 1 117 ? -1.467 23.797 4.27 1 95.38 117 ASN B C 1
ATOM 2064 O O . ASN B 1 117 ? -1.789 23.016 3.359 1 95.38 117 ASN B O 1
ATOM 2068 N N . PRO B 1 118 ? -0.283 24.141 4.535 1 94 118 PRO B N 1
ATOM 2069 C CA . PRO B 1 118 ? 0.793 23.641 3.678 1 94 118 PRO B CA 1
ATOM 2070 C C . PRO B 1 118 ? 0.868 22.109 3.658 1 94 118 PRO B C 1
ATOM 2072 O O . PRO B 1 118 ? 1.217 21.516 2.635 1 94 118 PRO B O 1
ATOM 2075 N N . ARG B 1 119 ? 0.546 21.484 4.738 1 94.81 119 ARG B N 1
ATOM 2076 C CA . ARG B 1 119 ? 0.606 20.016 4.812 1 94.81 119 ARG B CA 1
ATOM 2077 C C . ARG B 1 119 ? -0.424 19.375 3.889 1 94.81 119 ARG B C 1
ATOM 2079 O O . ARG B 1 119 ? -0.103 18.453 3.141 1 94.81 119 ARG B O 1
ATOM 2086 N N . LEU B 1 120 ? -1.644 19.891 3.914 1 95.44 120 LEU B N 1
ATOM 2087 C CA . LEU B 1 120 ? -2.695 19.359 3.057 1 95.44 120 LEU B CA 1
ATOM 2088 C C . LEU B 1 120 ? -2.445 19.719 1.597 1 95.44 120 LEU B C 1
ATOM 2090 O O . LEU B 1 120 ? -2.764 18.953 0.694 1 95.44 120 LEU B O 1
ATOM 2094 N N . ARG B 1 121 ? -1.93 20.906 1.422 1 95.31 121 ARG B N 1
ATOM 2095 C CA . ARG B 1 121 ? -1.607 21.297 0.056 1 95.31 121 ARG B CA 1
ATOM 2096 C C . ARG B 1 121 ? -0.584 20.359 -0.564 1 95.31 121 ARG B C 1
ATOM 2098 O O . ARG B 1 121 ? -0.684 20.016 -1.744 1 95.31 121 ARG B O 1
ATOM 2105 N N . GLU B 1 122 ? 0.381 19.969 0.217 1 93.81 122 GLU B N 1
ATOM 2106 C CA . GLU B 1 122 ? 1.375 19.016 -0.259 1 93.81 122 GLU B CA 1
ATOM 2107 C C . GLU B 1 122 ? 0.723 17.703 -0.658 1 93.81 122 GLU B C 1
ATOM 2109 O O . GLU B 1 122 ? 1.052 17.125 -1.7 1 93.81 122 GLU B O 1
ATOM 2114 N N . VAL B 1 123 ? -0.23 17.25 0.149 1 93.44 123 VAL B N 1
ATOM 2115 C CA . VAL B 1 123 ? -0.939 16.016 -0.143 1 93.44 123 VAL B CA 1
ATOM 2116 C C . VAL B 1 123 ? -1.745 16.172 -1.431 1 93.44 123 VAL B C 1
ATOM 2118 O O . VAL B 1 123 ? -1.638 15.344 -2.342 1 93.44 123 VAL B O 1
ATOM 2121 N N . ARG B 1 124 ? -2.49 17.266 -1.491 1 95.62 124 ARG B N 1
ATOM 2122 C CA . ARG B 1 124 ? -3.328 17.516 -2.658 1 95.62 124 ARG B CA 1
ATOM 2123 C C . ARG B 1 124 ? -2.492 17.562 -3.934 1 95.62 124 ARG B C 1
ATOM 2125 O O . ARG B 1 124 ? -2.816 16.906 -4.922 1 95.62 124 ARG B O 1
ATOM 2132 N N . ASP B 1 125 ? -1.427 18.297 -3.898 1 94.06 125 ASP B N 1
ATOM 2133 C CA . ASP B 1 125 ? -0.61 18.5 -5.09 1 94.06 125 ASP B CA 1
ATOM 2134 C C . ASP B 1 125 ? 0.074 17.219 -5.527 1 94.06 125 ASP B C 1
ATOM 2136 O O . ASP B 1 125 ? 0.175 16.938 -6.723 1 94.06 125 ASP B O 1
ATOM 2140 N N . LEU B 1 126 ? 0.541 16.516 -4.582 1 92.56 126 LEU B N 1
ATOM 2141 C CA . LEU B 1 126 ? 1.187 15.242 -4.895 1 92.56 126 LEU B CA 1
ATOM 2142 C C . LEU B 1 126 ? 0.2 14.281 -5.543 1 92.56 126 LEU B C 1
ATOM 2144 O O . LEU B 1 126 ? 0.484 13.711 -6.598 1 92.56 126 LEU B O 1
ATOM 2148 N N . TYR B 1 127 ? -0.952 14.117 -4.984 1 93 127 TYR B N 1
ATOM 2149 C CA . TYR B 1 127 ? -1.904 13.125 -5.484 1 93 127 TYR B CA 1
ATOM 2150 C C . TYR B 1 127 ? -2.557 13.609 -6.777 1 93 127 TYR B C 1
ATOM 2152 O O . TYR B 1 127 ? -2.936 12.797 -7.625 1 93 127 TYR B O 1
ATOM 2160 N N . ALA B 1 128 ? -2.646 14.938 -6.938 1 94.5 128 ALA B N 1
ATOM 2161 C CA . ALA B 1 128 ? -3.064 15.461 -8.234 1 94.5 128 ALA B CA 1
ATOM 2162 C C . ALA B 1 128 ? -2.061 15.094 -9.32 1 94.5 128 ALA B C 1
ATOM 2164 O O . ALA B 1 128 ? -2.447 14.703 -10.43 1 94.5 128 ALA B O 1
ATOM 2165 N N . PHE B 1 129 ? -0.87 15.273 -8.953 1 94.12 129 PHE B N 1
ATOM 2166 C CA . PHE B 1 129 ? 0.196 14.898 -9.875 1 94.12 129 PHE B CA 1
ATOM 2167 C C . PHE B 1 129 ? 0.12 13.414 -10.219 1 94.12 129 PHE B C 1
ATOM 2169 O O . PHE B 1 129 ? 0.158 13.047 -11.391 1 94.12 129 PHE B O 1
ATOM 2176 N N . LEU B 1 130 ? 0.032 12.547 -9.25 1 92.69 130 LEU B N 1
ATOM 2177 C CA . LEU B 1 130 ? -0.024 11.109 -9.469 1 92.69 130 LEU B CA 1
ATOM 2178 C C . LEU B 1 130 ? -1.255 10.727 -10.281 1 92.69 130 LEU B C 1
ATOM 2180 O O . LEU B 1 130 ? -1.178 9.867 -11.164 1 92.69 130 LEU B O 1
ATOM 2184 N N . GLU B 1 131 ? -2.361 11.336 -9.922 1 92.12 131 GLU B N 1
ATOM 2185 C CA . GLU B 1 131 ? -3.609 11.055 -10.625 1 92.12 131 GLU B CA 1
ATOM 2186 C C . GLU B 1 131 ? -3.477 11.344 -12.117 1 92.12 131 GLU B C 1
ATOM 2188 O O . GLU B 1 131 ? -4.086 10.656 -12.945 1 92.12 131 GLU B O 1
ATOM 2193 N N . ARG B 1 132 ? -2.727 12.328 -12.422 1 92.38 132 ARG B N 1
ATOM 2194 C CA . ARG B 1 132 ? -2.516 12.703 -13.812 1 92.38 132 ARG B CA 1
ATOM 2195 C C . ARG B 1 132 ? -1.52 11.766 -14.492 1 92.38 132 ARG B C 1
ATOM 2197 O O . ARG B 1 132 ? -1.715 11.367 -15.641 1 92.38 132 ARG B O 1
ATOM 2204 N N . GLU B 1 133 ? -0.485 11.406 -13.805 1 91.56 133 GLU B N 1
ATOM 2205 C CA . GLU B 1 133 ? 0.647 10.719 -14.414 1 91.56 133 GLU B CA 1
ATOM 2206 C C . GLU B 1 133 ? 0.461 9.203 -14.367 1 91.56 133 GLU B C 1
ATOM 2208 O O . GLU B 1 133 ? 0.971 8.484 -15.234 1 91.56 133 GLU B O 1
ATOM 2213 N N . PHE B 1 134 ? -0.226 8.695 -13.453 1 89 134 PHE B N 1
ATOM 2214 C CA . PHE B 1 134 ? -0.305 7.258 -13.211 1 89 134 PHE B CA 1
ATOM 2215 C C . PHE B 1 134 ? -1.03 6.559 -14.359 1 89 134 PHE B C 1
ATOM 2217 O O . PHE B 1 134 ? -0.591 5.508 -14.828 1 89 134 PHE B O 1
ATOM 2224 N N . PRO B 1 135 ? -2.182 7.133 -14.82 1 86.38 135 PRO B N 1
ATOM 2225 C CA . PRO B 1 135 ? -2.844 6.508 -15.969 1 86.38 135 PRO B CA 1
ATOM 2226 C C . PRO B 1 135 ? -1.929 6.391 -17.188 1 86.38 135 PRO B C 1
ATOM 2228 O O . PRO B 1 135 ? -2.053 5.445 -17.969 1 86.38 135 PRO B O 1
ATOM 2231 N N . LEU B 1 136 ? -1.072 7.359 -17.312 1 88.38 136 LEU B N 1
ATOM 2232 C CA . LEU B 1 136 ? -0.114 7.309 -18.406 1 88.38 136 LEU B CA 1
ATOM 2233 C C . LEU B 1 136 ? 0.865 6.152 -18.219 1 88.38 136 LEU B C 1
ATOM 2235 O O . LEU B 1 136 ? 1.241 5.492 -19.188 1 88.38 136 LEU B O 1
ATOM 2239 N N . LEU B 1 137 ? 1.244 5.883 -17.016 1 87.19 137 LEU B N 1
ATOM 2240 C CA . LEU B 1 137 ? 2.113 4.758 -16.703 1 87.19 137 LEU B CA 1
ATOM 2241 C C . LEU B 1 137 ? 1.406 3.432 -16.969 1 87.19 137 LEU B C 1
ATOM 2243 O O . LEU B 1 137 ? 1.982 2.529 -17.578 1 87.19 137 LEU B O 1
ATOM 2247 N N . LEU B 1 138 ? 0.15 3.332 -16.594 1 85.31 138 LEU B N 1
ATOM 2248 C CA . LEU B 1 138 ? -0.627 2.113 -16.797 1 85.31 138 LEU B CA 1
ATOM 2249 C C . LEU B 1 138 ? -0.829 1.841 -18.281 1 85.31 138 LEU B C 1
ATOM 2251 O O . LEU B 1 138 ? -0.83 0.685 -18.703 1 85.31 138 LEU B O 1
ATOM 2255 N N . ALA B 1 139 ? -1.019 2.902 -19.031 1 86.62 139 ALA B N 1
ATOM 2256 C CA . ALA B 1 139 ? -1.19 2.762 -20.469 1 86.62 139 ALA B CA 1
ATOM 2257 C C . ALA B 1 139 ? 0.053 2.154 -21.109 1 86.62 139 ALA B C 1
ATOM 2259 O O . ALA B 1 139 ? -0.05 1.359 -22.047 1 86.62 139 ALA B O 1
ATOM 2260 N N . LYS B 1 140 ? 1.192 2.52 -20.578 1 86.12 140 LYS B N 1
ATOM 2261 C CA . LYS B 1 140 ? 2.443 1.958 -21.078 1 86.12 140 LYS B CA 1
ATOM 2262 C C . LYS B 1 140 ? 2.531 0.463 -20.781 1 86.12 140 LYS B C 1
ATOM 2264 O O . LYS B 1 140 ? 3.154 -0.288 -21.531 1 86.12 140 LYS B O 1
ATOM 2269 N N . LEU B 1 141 ? 1.968 0.053 -19.688 1 79.38 141 LEU B N 1
ATOM 2270 C CA . LEU B 1 141 ? 1.978 -1.349 -19.281 1 79.38 141 LEU B CA 1
ATOM 2271 C C . LEU B 1 141 ? 1.148 -2.197 -20.234 1 79.38 141 LEU B C 1
ATOM 2273 O O . LEU B 1 141 ? 1.517 -3.332 -20.547 1 79.38 141 LEU B O 1
ATOM 2277 N N . GLU B 1 142 ? -0.009 -1.793 -20.703 1 72.12 142 GLU B N 1
ATOM 2278 C CA . GLU B 1 142 ? -0.887 -2.51 -21.625 1 72.12 142 GLU B CA 1
ATOM 2279 C C . GLU B 1 142 ? -0.237 -2.672 -23 1 72.12 142 GLU B C 1
ATOM 2281 O O . GLU B 1 142 ? -0.519 -3.635 -23.719 1 72.12 142 GLU B O 1
ATOM 2286 N N . GLU B 1 143 ? 0.55 -1.717 -23.391 1 64.44 143 GLU B N 1
ATOM 2287 C CA . GLU B 1 143 ? 1.166 -1.734 -24.719 1 64.44 143 GLU B CA 1
ATOM 2288 C C . GLU B 1 143 ? 2.305 -2.746 -24.781 1 64.44 143 GLU B C 1
ATOM 2290 O O . GLU B 1 143 ? 2.68 -3.199 -25.875 1 64.44 143 GLU B O 1
ATOM 2295 N N . GLY B 1 144 ? 2.9 -3.193 -23.672 1 52.5 144 GLY B N 1
ATOM 2296 C CA . GLY B 1 144 ? 3.969 -4.176 -23.766 1 52.5 144 GLY B CA 1
ATOM 2297 C C . GLY B 1 144 ? 3.504 -5.59 -23.469 1 52.5 144 GLY B C 1
ATOM 2298 O O . GLY B 1 144 ? 3.297 -6.383 -24.391 1 52.5 144 GLY B O 1
#

Nearest PDB structures (foldseek):
  4nb5-assembly1_C  TM=8.112E-01  e=7.840E-11  Mycobacterium tuberculosis H37Rv
  1ku9-assembly1_B  TM=7.563E-01  e=4.215E-07  Methanocaldococcus jannaschii
  3eco-assembly1_A  TM=5.545E-01  e=4.960E-04  Staphylococcus aureus subsp. aureus Mu50
  4l9n-assembly1_B  TM=5.280E-01  e=6.643E-04  Staphylococcus aureus
  4lln-assembly2_D  TM=5.316E-01  e=2.403E-03  Staphylococcus aureus

Sequence (288 aa):
MDPHLARWVEEAARLFEAGGVPRMAGRALAFLLVADPPEPTAKEVAQALGVSKGALSPALGYLVRLHLVERFRRPGERADRYTVRPGAWRRILEEQARMLGRFRELAERGLALVGENPRLREVRDLYAFLEREFPLLLAKLEEGMDPHLARWVEEAARLFEAGGVPRMAGRALAFLLVADPPEPTAKEVAQALGVSKGALSPALGYLVRLHLVERFRRPGERADRYTVRPGAWRRILEEQARMLGRFRELAERGLALVGENPRLREVRDLYAFLEREFPLLLAKLEEG

Organism: Thermus thermophilus (strain ATCC 27634 / DSM 579 / HB8) (NCBI:txid300852)

Foldseek 3Di:
DPPVLLVQLQVQLVVVVVVPQDNLLSSLLSCLVPDVVNWDFLVVSCVVNVHDSVVNVVSQVVCVVLVQKDWDDDPPDPTIIIHGDVCSVLVVLVVVLVVLVVQLVVLVVVCVVPPDDPVSVVSNVVSVVCNVCSVVVSVVVVVD/DPPVLLVQLQVQLVVVVVVPQDNLLSSLLSCLVVDVVNWDFLVVSCVVNVHDSVVNVVSQVVCVVLVQKDWDDDPPDPTIIIHGDVCSVLVVLVVVLVVLVVQLVVLVVVCVVPPDDPVSVVSNVVSVVCNVCSVVVSVVVVVD

InterPro domains:
  IPR000835 MarR-type HTH domain [PF12802] (20-73)
  IPR036388 Winged helix-like DNA-binding domain superfamily [G3DSA:1.10.10.10] (1-86)
  IPR036390 Winged helix DNA-binding domain superfamily [SSF46785] (8-111)
  IPR052362 HTH-type GbsR-related transcriptional regulator [PTHR38465] (7-132)
  IPR060352 HTH-type transcriptional regulator MmpR5, helical hairpin [PF27059] (87-142)

Secondary structure (DSSP, 8-state):
--HHHHHHHHHHHHHHHHTT--HHHHHHHHHHHH-SSSS-BHHHHHHHHT--HHHHHHHHHHHHHTTSEEEE--TT-SS-EEEEPTTHHHHHHHHHHHHHHHHHHHHHHHHHHH-S-HHHHHHHHHHHHHHHHHHHHHHHHHH-/--HHHHHHHHHHHHHHHHTT--HHHHHHHHHHHH-SSSS-BHHHHHHHHT--HHHHHHHHHHHHHTTSEEEE--TT-SS-EEEEPTTHHHHHHHHHHHHHHHHHHHHHHHHHHH-S-HHHHHHHHHHHHHHHHHHHHHHHHHH-

pLDDT: mean 93.17, std 6.59, range [51.91, 98.62]

Radius of gyration: 21.62 Å; Cα contacts (8 Å, |Δi|>4): 356; chains: 2; bounding box: 32×61×54 Å

Solvent-accessible surface area (backbone atoms only — not comparable to full-atom values): 15265 Å² total; per-residue (Å²): 120,57,67,70,55,50,52,50,25,54,52,44,11,52,53,35,34,76,73,58,37,54,61,64,32,17,37,50,51,34,42,41,54,67,38,80,69,56,54,44,34,65,66,55,49,19,60,68,69,71,51,50,61,80,68,42,48,62,26,52,50,53,36,38,74,70,49,40,29,42,77,45,63,55,89,94,50,89,59,53,26,37,29,62,34,86,63,25,69,60,50,51,52,53,52,52,55,56,49,28,50,53,51,22,49,49,25,50,55,49,36,71,72,69,41,92,42,73,62,34,46,52,48,22,52,50,25,47,49,45,50,63,49,44,60,58,53,53,54,55,56,71,76,99,118,59,68,69,56,52,50,49,26,54,52,44,11,50,54,35,33,75,72,56,38,54,58,64,34,16,38,51,50,34,42,41,55,67,37,80,69,56,54,43,34,64,66,54,50,18,61,68,70,70,51,50,60,79,66,43,48,61,25,52,51,53,35,36,74,71,51,40,29,42,77,45,64,56,92,94,51,91,60,53,26,37,28,63,34,87,64,25,69,59,50,51,52,53,54,51,53,56,49,29,50,53,51,20,50,49,25,50,53,49,37,72,72,69,43,92,43,71,61,33,48,51,49,22,51,50,25,48,49,45,49,63,49,45,60,56,54,53,52,55,59,75,73,106